Protein 4CIM (pdb70)

Structure (mmCIF, N/CA/C/O backbone):
data_4CIM
#
_entry.id   4CIM
#
_cell.length_a   41.922
_cell.length_b   60.726
_cell.length_c   67.098
_cell.angle_alpha   90.00
_cell.angle_beta   105.85
_cell.angle_gamma   90.00
#
_symmetry.space_group_name_H-M   'P 1 21 1'
#
loop_
_entity.id
_entity.type
_entity.pdbx_description
1 polymer 'BCL-2-LIKE PROTEIN 2'
2 polymer 'BCL-2-LIKE PROTEIN 2'
3 non-polymer 1,2-ETHANEDIOL
4 water water
#
loop_
_atom_site.group_PDB
_atom_site.id
_atom_site.type_symbol
_atom_site.label_atom_id
_atom_site.label_alt_id
_atom_site.label_comp_id
_atom_site.label_asym_id
_atom_site.label_entity_id
_atom_site.label_seq_id
_atom_site.pdbx_PDB_ins_code
_atom_site.Cartn_x
_atom_site.Cartn_y
_atom_site.Cartn_z
_atom_site.occupancy
_atom_site.B_iso_or_equiv
_atom_site.auth_seq_id
_atom_site.auth_comp_id
_atom_site.auth_asym_id
_atom_site.auth_atom_id
_atom_site.pdbx_PDB_model_num
ATOM 1 N N . ALA A 1 7 ? 3.862 14.771 -43.202 1.00 84.57 7 ALA A N 1
ATOM 2 C CA . ALA A 1 7 ? 2.596 15.474 -43.381 1.00 82.29 7 ALA A CA 1
ATOM 3 C C . ALA A 1 7 ? 1.414 14.509 -43.320 1.00 77.36 7 ALA A C 1
ATOM 4 O O . ALA A 1 7 ? 1.046 13.903 -44.327 1.00 80.13 7 ALA A O 1
ATOM 6 N N . PRO A 1 8 ? 0.824 14.355 -42.125 1.00 66.01 8 PRO A N 1
ATOM 7 C CA . PRO A 1 8 ? -0.321 13.461 -41.901 1.00 54.87 8 PRO A CA 1
ATOM 8 C C . PRO A 1 8 ? -1.663 14.056 -42.342 1.00 40.41 8 PRO A C 1
ATOM 9 O O . PRO A 1 8 ? -2.017 15.174 -41.958 1.00 41.37 8 PRO A O 1
ATOM 13 N N . ASP A 1 9 ? -2.397 13.296 -43.148 1.00 33.39 9 ASP A N 1
ATOM 14 C CA . ASP A 1 9 ? -3.747 13.651 -43.562 1.00 27.44 9 ASP A CA 1
ATOM 15 C C . ASP A 1 9 ? -4.710 13.165 -42.477 1.00 24.98 9 ASP A C 1
ATOM 16 O O . ASP A 1 9 ? -4.964 11.967 -42.368 1.00 24.35 9 ASP A O 1
ATOM 21 N N . THR A 1 10 ? -5.232 14.092 -41.678 1.00 23.06 10 THR A N 1
ATOM 22 C CA . THR A 1 10 ? -6.111 13.741 -40.563 1.00 21.64 10 THR A CA 1
ATOM 23 C C . THR A 1 10 ? -7.395 13.045 -41.016 1.00 19.75 10 THR A C 1
ATOM 24 O O . THR A 1 10 ? -7.833 12.070 -40.398 1.00 17.98 10 THR A O 1
ATOM 28 N N . ARG A 1 11 ? -8.003 13.538 -42.089 1.00 19.22 11 ARG A N 1
ATOM 29 C CA . ARG A 1 11 ? -9.212 12.898 -42.593 1.00 17.46 11 ARG A CA 1
ATOM 30 C C . ARG A 1 11 ? -8.925 11.469 -43.064 1.00 17.66 11 ARG A C 1
ATOM 31 O O . ARG A 1 11 ? -9.735 10.569 -42.833 1.00 17.04 11 ARG A O 1
ATOM 39 N N . ALA A 1 12 ? -7.773 11.260 -43.700 1.00 20.21 12 ALA A N 1
ATOM 40 C CA . ALA A 1 12 ? -7.389 9.926 -44.168 1.00 21.08 12 ALA A CA 1
ATOM 41 C C . ALA A 1 12 ? -7.098 8.991 -42.995 1.00 16.53 12 ALA A C 1
ATOM 42 O O . ALA A 1 12 ? -7.380 7.787 -43.061 1.00 18.20 12 ALA A O 1
ATOM 44 N N . LEU A 1 13 ? -6.518 9.535 -41.934 1.00 19.02 13 LEU A N 1
ATOM 45 C CA . LEU A 1 13 ? -6.217 8.731 -40.757 1.00 18.01 13 LEU A CA 1
ATOM 46 C C . LEU A 1 13 ? -7.520 8.265 -40.113 1.00 15.28 13 LEU A C 1
ATOM 47 O O . LEU A 1 13 ? -7.683 7.073 -39.825 1.00 13.53 13 LEU A O 1
ATOM 52 N N . VAL A 1 14 ? -8.451 9.196 -39.899 1.00 14.60 14 VAL A N 1
ATOM 53 C CA . VAL A 1 14 ? -9.753 8.843 -39.338 1.00 9.86 14 VAL A CA 1
ATOM 54 C C . VAL A 1 14 ? -10.469 7.835 -40.249 1.00 13.97 14 VAL A C 1
ATOM 55 O O . VAL A 1 14 ? -11.005 6.823 -39.782 1.00 12.90 14 VAL A O 1
ATOM 59 N N . ALA A 1 15 ? -10.467 8.087 -41.554 1.00 14.02 15 ALA A N 1
ATOM 60 C CA . ALA A 1 15 ? -11.179 7.198 -42.471 1.00 14.39 15 ALA A CA 1
ATOM 61 C C . ALA A 1 15 ? -10.568 5.806 -42.497 1.00 12.39 15 ALA A C 1
ATOM 62 O O . ALA A 1 15 ? -11.297 4.802 -42.586 1.00 13.20 15 ALA A O 1
ATOM 64 N N . ASP A 1 16 ? -9.240 5.737 -42.428 1.00 12.89 16 ASP A N 1
ATOM 65 C CA . ASP A 1 16 ? -8.577 4.441 -42.431 1.00 13.70 16 ASP A CA 1
ATOM 66 C C . ASP A 1 16 ? -8.932 3.658 -41.175 1.00 14.49 16 ASP A C 1
ATOM 67 O O . ASP A 1 16 ? -9.294 2.478 -41.252 1.00 12.87 16 ASP A O 1
ATOM 72 N N . PHE A 1 17 ? -8.826 4.295 -40.014 1.00 11.94 17 PHE A N 1
ATOM 73 C CA . PHE A 1 17 ? -9.043 3.558 -38.791 1.00 11.35 17 PHE A CA 1
ATOM 74 C C . PHE A 1 17 ? -10.494 3.113 -38.643 1.00 10.99 17 PHE A C 1
ATOM 75 O O . PHE A 1 17 ? -10.763 1.968 -38.277 1.00 12.06 17 PHE A O 1
ATOM 83 N N . VAL A 1 18 ? -11.434 4.022 -38.905 1.00 12.71 18 VAL A N 1
ATOM 84 C CA . VAL A 1 18 ? -12.845 3.683 -38.778 1.00 9.96 18 VAL A CA 1
ATOM 85 C C . VAL A 1 18 ? -13.199 2.613 -39.804 1.00 11.96 18 VAL A C 1
ATOM 86 O O . VAL A 1 18 ? -13.871 1.654 -39.489 1.00 11.72 18 VAL A O 1
ATOM 90 N N . GLY A 1 19 ? -12.709 2.764 -41.032 1.00 12.80 19 GLY A N 1
ATOM 91 C CA . GLY A 1 19 ? -12.957 1.768 -42.055 1.00 11.92 19 GLY A CA 1
ATOM 92 C C . GLY A 1 19 ? -12.420 0.396 -41.677 1.00 12.12 19 GLY A C 1
ATOM 93 O O . GLY A 1 19 ? -13.065 -0.620 -41.932 1.00 13.24 19 GLY A O 1
ATOM 94 N N . TYR A 1 20 ? -11.232 0.374 -41.092 1.00 11.77 20 TYR A N 1
ATOM 95 C CA . TYR A 1 20 ? -10.602 -0.865 -40.660 1.00 10.95 20 TYR A CA 1
ATOM 96 C C . TYR A 1 20 ? -11.483 -1.550 -39.630 1.00 9.80 20 TYR A C 1
ATOM 97 O O . TYR A 1 20 ? -11.741 -2.754 -39.705 1.00 13.51 20 TYR A O 1
ATOM 106 N N . LYS A 1 21 ? -11.935 -0.777 -38.646 1.00 10.38 21 LYS A N 1
ATOM 107 C CA . LYS A 1 21 ? -12.763 -1.324 -37.585 1.00 11.47 21 LYS A CA 1
ATOM 108 C C . LYS A 1 21 ? -14.110 -1.821 -38.089 1.00 12.17 21 LYS A C 1
ATOM 109 O O . LYS A 1 21 ? -14.582 -2.871 -37.651 1.00 13.06 21 LYS A O 1
ATOM 115 N N . LEU A 1 22 ? -14.731 -1.088 -39.014 1.00 11.83 22 LEU A N 1
ATOM 116 C CA . LEU A 1 22 ? -16.008 -1.519 -39.566 1.00 11.93 22 LEU A CA 1
ATOM 117 C C . LEU A 1 22 ? -15.863 -2.840 -40.333 1.00 12.02 22 LEU A C 1
ATOM 118 O O . LEU A 1 22 ? -16.757 -3.696 -40.307 1.00 13.96 22 LEU A O 1
ATOM 123 N N . ARG A 1 23 ? -14.727 -3.020 -40.999 1.00 11.56 23 ARG A N 1
ATOM 124 C CA . ARG A 1 23 ? -14.462 -4.260 -41.722 1.00 13.56 23 ARG A CA 1
ATOM 125 C C . ARG A 1 23 ? -14.162 -5.392 -40.753 1.00 15.50 23 ARG A C 1
ATOM 126 O O . ARG A 1 23 ? -14.605 -6.530 -40.942 1.00 16.55 23 ARG A O 1
ATOM 134 N N . GLN A 1 24 ? -13.407 -5.066 -39.711 1.00 14.28 24 GLN A N 1
ATOM 135 C CA A GLN A 1 24 ? -13.042 -6.034 -38.690 0.50 14.22 24 GLN A CA 1
ATOM 136 C CA B GLN A 1 24 ? -13.041 -6.044 -38.689 0.50 14.31 24 GLN A CA 1
ATOM 137 C C . GLN A 1 24 ? -14.281 -6.651 -38.052 1.00 15.62 24 GLN A C 1
ATOM 138 O O . GLN A 1 24 ? -14.323 -7.850 -37.772 1.00 18.15 24 GLN A O 1
ATOM 149 N N . LYS A 1 25 ? -15.292 -5.819 -37.839 1.00 17.50 25 LYS A N 1
ATOM 150 C CA . LYS A 1 25 ? -16.516 -6.247 -37.182 1.00 15.68 25 LYS A CA 1
ATOM 151 C C . LYS A 1 25 ? -17.579 -6.747 -38.158 1.00 15.27 25 LYS A C 1
ATOM 152 O O . LYS A 1 25 ? -18.677 -7.124 -37.743 1.00 17.79 25 LYS A O 1
ATOM 158 N N . GLY A 1 26 ? -17.259 -6.756 -39.453 1.00 15.18 26 GLY A N 1
ATOM 159 C CA . GLY A 1 26 ? -18.122 -7.396 -40.437 1.00 19.47 26 GLY A CA 1
ATOM 160 C C . GLY A 1 26 ? -19.230 -6.532 -41.006 1.00 16.47 26 GLY A C 1
ATOM 161 O O . GLY A 1 26 ? -20.143 -7.029 -41.675 1.00 21.45 26 GLY A O 1
ATOM 162 N N . TYR A 1 27 ? -19.166 -5.228 -40.761 1.00 14.54 27 TYR A N 1
ATOM 163 C CA . TYR A 1 27 ? -20.202 -4.323 -41.260 1.00 17.82 27 TYR A CA 1
ATOM 164 C C . TYR A 1 27 ? -20.003 -3.916 -42.715 1.00 24.89 27 TYR A C 1
ATOM 165 O O . TYR A 1 27 ? -20.978 -3.660 -43.430 1.00 25.34 27 TYR A O 1
ATOM 174 N N . VAL A 1 28 ? -18.740 -3.869 -43.133 1.00 17.58 28 VAL A N 1
ATOM 175 C CA . VAL A 1 28 ? -18.320 -3.359 -44.431 1.00 22.82 28 VAL A CA 1
ATOM 176 C C . VAL A 1 28 ? -17.309 -4.322 -45.026 1.00 22.42 28 VAL A C 1
ATOM 177 O O . VAL A 1 28 ? -16.482 -4.897 -44.307 1.00 20.25 28 VAL A O 1
ATOM 181 N N . SER A 1 29 ? -17.382 -4.530 -46.340 1.00 20.95 29 SER A N 1
ATOM 182 C CA A SER A 1 29 ? -16.392 -5.332 -47.033 0.50 20.08 29 SER A CA 1
ATOM 183 C CA B SER A 1 29 ? -16.381 -5.324 -47.034 0.50 20.18 29 SER A CA 1
ATOM 184 C C . SER A 1 29 ? -16.061 -4.672 -48.372 1.00 19.52 29 SER A C 1
ATOM 185 O O . SER A 1 29 ? -16.884 -3.938 -48.927 1.00 22.56 29 SER A O 1
ATOM 190 N N . GLY A 1 30 ? -14.865 -4.922 -48.888 1.00 20.97 30 GLY A N 1
ATOM 191 C CA . GLY A 1 30 ? -14.520 -4.447 -50.214 1.00 26.36 30 GLY A CA 1
ATOM 192 C C . GLY A 1 30 ? -13.863 -3.084 -50.234 1.00 24.14 30 GLY A C 1
ATOM 193 O O . GLY A 1 30 ? -13.314 -2.623 -49.236 1.00 26.25 30 GLY A O 1
ATOM 194 N N . ALA A 1 31 ? -13.954 -2.428 -51.383 1.00 21.12 31 ALA A N 1
ATOM 195 C CA . ALA A 1 31 ? -13.204 -1.206 -51.658 1.00 23.45 31 ALA A CA 1
ATOM 196 C C . ALA A 1 31 ? -13.502 -0.043 -50.719 1.00 21.15 31 ALA A C 1
ATOM 197 O O . ALA A 1 31 ? -14.645 0.162 -50.298 1.00 26.76 31 ALA A O 1
ATOM 199 N N . GLY A 1 32 ? -12.467 0.737 -50.414 1.00 21.33 32 GLY A N 1
ATOM 200 C CA . GLY A 1 32 ? -12.642 1.946 -49.630 1.00 23.63 32 GLY A CA 1
ATOM 201 C C . GLY A 1 32 ? -11.602 2.046 -48.538 1.00 17.82 32 GLY A C 1
ATOM 202 O O . GLY A 1 32 ? -10.839 1.108 -48.325 1.00 21.69 32 GLY A O 1
ATOM 203 N N . PRO A 1 33 ? -11.573 3.187 -47.834 1.00 20.47 33 PRO A N 1
ATOM 204 C CA . PRO A 1 33 ? -10.602 3.399 -46.759 1.00 20.59 33 PRO A CA 1
ATOM 205 C C . PRO A 1 33 ? -10.719 2.290 -45.719 1.00 20.98 33 PRO A C 1
ATOM 206 O O . PRO A 1 33 ? -11.833 1.943 -45.312 1.00 21.74 33 PRO A O 1
ATOM 210 N N . GLY A 1 34 ? -9.586 1.726 -45.315 1.00 19.29 34 GLY A N 1
ATOM 211 C CA . GLY A 1 34 ? -9.591 0.653 -44.342 1.00 17.72 34 GLY A CA 1
ATOM 212 C C . GLY A 1 34 ? -9.445 -0.733 -44.932 1.00 19.96 34 GLY A C 1
ATOM 213 O O . GLY A 1 34 ? -9.159 -1.687 -44.197 1.00 20.15 34 GLY A O 1
ATOM 214 N N . GLU A 1 35 ? -9.612 -0.849 -46.258 1.00 22.24 35 GLU A N 1
ATOM 215 C CA A GLU A 1 35 ? -9.474 -2.133 -46.943 0.50 23.43 35 GLU A CA 1
ATOM 216 C CA B GLU A 1 35 ? -9.473 -2.134 -46.950 0.50 23.47 35 GLU A CA 1
ATOM 217 C C . GLU A 1 35 ? -8.010 -2.515 -47.140 1.00 20.13 35 GLU A C 1
ATOM 218 O O . GLU A 1 35 ? -7.187 -1.690 -47.554 1.00 23.47 35 GLU A O 1
ATOM 229 N N . GLY A 1 36 ? -7.679 -3.764 -46.841 1.00 17.81 36 GLY A N 1
ATOM 230 C CA . GLY A 1 36 ? -6.312 -4.222 -46.979 1.00 20.51 36 GLY A CA 1
ATOM 231 C C . GLY A 1 36 ? -5.385 -3.547 -45.987 1.00 21.92 36 GLY A C 1
ATOM 232 O O . GLY A 1 36 ? -5.845 -2.901 -45.043 1.00 21.48 36 GLY A O 1
ATOM 233 N N . PRO A 1 37 ? -4.069 -3.681 -46.200 1.00 25.35 37 PRO A N 1
ATOM 234 C CA . PRO A 1 37 ? -3.080 -3.113 -45.277 1.00 24.38 37 PRO A CA 1
ATOM 235 C C . PRO A 1 37 ? -3.142 -1.592 -45.257 1.00 23.50 37 PRO A C 1
ATOM 236 O O . PRO A 1 37 ? -3.549 -0.990 -46.254 1.00 26.86 37 PRO A O 1
ATOM 240 N N . ALA A 1 38 ? -2.741 -0.967 -44.151 1.00 22.70 38 ALA A N 1
ATOM 241 C CA . ALA A 1 38 ? -2.679 0.488 -44.107 1.00 20.82 38 ALA A CA 1
ATOM 242 C C . ALA A 1 38 ? -1.673 0.997 -45.133 1.00 20.70 38 ALA A C 1
ATOM 243 O O . ALA A 1 38 ? -0.748 0.280 -45.507 1.00 30.23 38 ALA A O 1
ATOM 245 N N . ALA A 1 39 ? -1.853 2.232 -45.586 1.00 25.68 39 ALA A N 1
ATOM 246 C CA . ALA A 1 39 ? -0.994 2.790 -46.627 1.00 32.10 39 ALA A CA 1
ATOM 247 C C . ALA A 1 39 ? 0.399 3.127 -46.098 1.00 30.79 39 ALA A C 1
ATOM 248 O O . ALA A 1 39 ? 1.362 3.202 -46.866 1.00 28.71 39 ALA A O 1
ATOM 250 N N . ASP A 1 40 ? 0.503 3.325 -44.788 1.00 23.05 40 ASP A N 1
ATOM 251 C CA . ASP A 1 40 ? 1.753 3.795 -44.193 1.00 21.71 40 ASP A CA 1
ATOM 252 C C . ASP A 1 40 ? 1.944 3.256 -42.769 1.00 23.95 40 ASP A C 1
ATOM 253 O O . ASP A 1 40 ? 1.015 2.672 -42.198 1.00 21.53 40 ASP A O 1
ATOM 258 N N . PRO A 1 41 ? 3.157 3.407 -42.206 1.00 22.36 41 PRO A N 1
ATOM 259 C CA . PRO A 1 41 ? 3.413 2.932 -40.843 1.00 21.97 41 PRO A CA 1
ATOM 260 C C . PRO A 1 41 ? 2.503 3.579 -39.799 1.00 17.70 41 PRO A C 1
ATOM 261 O O . PRO A 1 41 ? 2.187 2.924 -38.803 1.00 22.21 41 PRO A O 1
ATOM 265 N N . LEU A 1 42 ? 2.125 4.840 -39.999 1.00 18.45 42 LEU A N 1
ATOM 266 C CA . LEU A 1 42 ? 1.212 5.505 -39.064 1.00 17.55 42 LEU A CA 1
ATOM 267 C C . LEU A 1 42 ? -0.111 4.755 -38.970 1.00 18.79 42 LEU A C 1
ATOM 268 O O . LEU A 1 42 ? -0.593 4.450 -37.872 1.00 17.37 42 LEU A O 1
ATOM 273 N N . GLY A 1 43 ? -0.692 4.452 -40.126 1.00 18.08 43 GLY A N 1
ATOM 274 C CA . GLY A 1 43 ? -1.969 3.761 -40.163 1.00 18.52 43 GLY A CA 1
ATOM 275 C C . GLY A 1 43 ? -1.867 2.396 -39.523 1.00 17.74 43 GLY A C 1
ATOM 276 O O . GLY A 1 43 ? -2.741 2.000 -38.755 1.00 18.68 43 GLY A O 1
ATOM 277 N N . GLN A 1 44 ? -0.783 1.681 -39.818 1.00 17.91 44 GLN A N 1
ATOM 278 C CA . GLN A 1 44 ? -0.591 0.342 -39.280 1.00 19.02 44 GLN A CA 1
ATOM 279 C C . GLN A 1 44 ? -0.454 0.385 -37.760 1.00 19.76 44 GLN A C 1
ATOM 280 O O . GLN A 1 44 ? -1.044 -0.437 -37.053 1.00 19.06 44 GLN A O 1
ATOM 286 N N . ALA A 1 45 ? 0.292 1.370 -37.270 1.00 19.60 45 ALA A N 1
ATOM 287 C CA . ALA A 1 45 ? 0.515 1.526 -35.838 1.00 18.86 45 ALA A CA 1
ATOM 288 C C . ALA A 1 45 ? -0.804 1.795 -35.124 1.00 17.61 45 ALA A C 1
ATOM 289 O O . ALA A 1 45 ? -1.106 1.169 -34.104 1.00 15.80 45 ALA A O 1
ATOM 291 N N . LEU A 1 46 ? -1.596 2.712 -35.672 1.00 16.36 46 LEU A N 1
ATOM 292 C CA . LEU A 1 46 ? -2.880 3.048 -35.065 1.00 13.89 46 LEU A CA 1
ATOM 293 C C . LEU A 1 46 ? -3.850 1.867 -35.059 1.00 16.84 46 LEU A C 1
ATOM 294 O O . LEU A 1 46 ? -4.534 1.623 -34.063 1.00 16.01 46 LEU A O 1
ATOM 299 N N . ARG A 1 47 ? -3.883 1.101 -36.144 1.00 14.15 47 ARG A N 1
ATOM 300 C CA . ARG A 1 47 ? -4.720 -0.098 -36.175 1.00 15.73 47 ARG A CA 1
ATOM 301 C C . ARG A 1 47 ? -4.327 -1.080 -35.087 1.00 16.21 47 ARG A C 1
ATOM 302 O O . ARG A 1 47 ? -5.195 -1.588 -34.366 1.00 17.10 47 ARG A O 1
ATOM 310 N N . ALA A 1 48 ? -3.022 -1.319 -34.958 1.00 17.26 48 ALA A N 1
ATOM 311 C CA . ALA A 1 48 ? -2.527 -2.343 -34.054 1.00 18.38 48 ALA A CA 1
ATOM 312 C C . ALA A 1 48 ? -2.760 -1.960 -32.596 1.00 16.21 48 ALA A C 1
ATOM 313 O O . ALA A 1 48 ? -3.250 -2.779 -31.816 1.00 16.85 48 ALA A O 1
ATOM 315 N N . ILE A 1 49 ? -2.430 -0.731 -32.210 1.00 16.49 49 ILE A N 1
ATOM 316 C CA A ILE A 1 49 ? -2.617 -0.316 -30.829 0.62 18.82 49 ILE A CA 1
ATOM 317 C CA B ILE A 1 49 ? -2.637 -0.397 -30.803 0.38 17.97 49 ILE A CA 1
ATOM 318 C C . ILE A 1 49 ? -4.105 -0.126 -30.509 1.00 16.30 49 ILE A C 1
ATOM 319 O O . ILE A 1 49 ? -4.547 -0.352 -29.395 1.00 14.04 49 ILE A O 1
ATOM 328 N N . GLY A 1 50 ? -4.879 0.299 -31.509 1.00 15.50 50 GLY A N 1
ATOM 329 C CA . GLY A 1 50 ? -6.315 0.415 -31.343 1.00 13.83 50 GLY A CA 1
ATOM 330 C C . GLY A 1 50 ? -6.932 -0.948 -31.055 1.00 12.37 50 GLY A C 1
ATOM 331 O O . GLY A 1 50 ? -7.840 -1.057 -30.212 1.00 14.15 50 GLY A O 1
ATOM 332 N N . ASP A 1 51 ? -6.469 -1.984 -31.755 1.00 15.64 51 ASP A N 1
ATOM 333 C CA . ASP A 1 51 ? -6.948 -3.333 -31.470 1.00 15.65 51 ASP A CA 1
ATOM 334 C C . ASP A 1 51 ? -6.569 -3.744 -30.043 1.00 17.75 51 ASP A C 1
ATOM 335 O O . ASP A 1 51 ? -7.380 -4.316 -29.319 1.00 17.63 51 ASP A O 1
ATOM 340 N N . GLU A 1 52 ? -5.339 -3.443 -29.644 1.00 15.53 52 GLU A N 1
ATOM 341 C CA . GLU A 1 52 ? -4.888 -3.777 -28.290 1.00 17.87 52 GLU A CA 1
ATOM 342 C C . GLU A 1 52 ? -5.717 -3.028 -27.260 1.00 18.59 52 GLU A C 1
ATOM 343 O O . GLU A 1 52 ? -6.089 -3.565 -26.216 1.00 16.12 52 GLU A O 1
ATOM 349 N N . PHE A 1 53 ? -5.994 -1.766 -27.550 1.00 15.26 53 PHE A N 1
ATOM 350 C CA . PHE A 1 53 ? -6.803 -0.949 -26.667 1.00 15.92 53 PHE A CA 1
ATOM 351 C C . PHE A 1 53 ? -8.207 -1.518 -26.459 1.00 15.45 53 PHE A C 1
ATOM 352 O O . PHE A 1 53 ? -8.696 -1.599 -25.324 1.00 15.53 53 PHE A O 1
ATOM 360 N N . GLU A 1 54 ? -8.875 -1.888 -27.548 1.00 14.85 54 GLU A N 1
ATOM 361 C CA . GLU A 1 54 ? -10.243 -2.356 -27.433 1.00 17.45 54 GLU A CA 1
ATOM 362 C C . GLU A 1 54 ? -10.340 -3.636 -26.600 1.00 16.49 54 GLU A C 1
ATOM 363 O O . GLU A 1 54 ? -11.257 -3.780 -25.795 1.00 19.11 54 GLU A O 1
ATOM 369 N N A THR A 1 55 ? -9.394 -4.561 -26.772 0.53 17.15 55 THR A N 1
ATOM 370 N N B THR A 1 55 ? -9.376 -4.531 -26.786 0.47 16.67 55 THR A N 1
ATOM 371 C CA A THR A 1 55 ? -9.404 -5.781 -25.956 0.53 17.66 55 THR A CA 1
ATOM 372 C CA B THR A 1 55 ? -9.322 -5.768 -26.015 0.47 19.28 55 THR A CA 1
ATOM 373 C C A THR A 1 55 ? -9.129 -5.497 -24.487 0.53 18.50 55 THR A C 1
ATOM 374 C C B THR A 1 55 ? -9.117 -5.495 -24.524 0.47 18.62 55 THR A C 1
ATOM 375 O O A THR A 1 55 ? -9.734 -6.111 -23.606 0.53 18.13 55 THR A O 1
ATOM 376 O O B THR A 1 55 ? -9.774 -6.095 -23.672 0.47 18.90 55 THR A O 1
ATOM 383 N N . ARG A 1 56 ? -8.216 -4.570 -24.215 1.00 18.95 56 ARG A N 1
ATOM 384 C CA . ARG A 1 56 ? -7.928 -4.210 -22.835 1.00 17.79 56 ARG A CA 1
ATOM 385 C C . ARG A 1 56 ? -9.139 -3.530 -22.194 1.00 19.23 56 ARG A C 1
ATOM 386 O O . ARG A 1 56 ? -9.492 -3.804 -21.047 1.00 19.17 56 ARG A O 1
ATOM 394 N N . PHE A 1 57 ? -9.798 -2.659 -22.947 1.00 17.34 57 PHE A N 1
ATOM 395 C CA . PHE A 1 57 ? -10.984 -2.007 -22.437 1.00 18.37 57 PHE A CA 1
ATOM 396 C C . PHE A 1 57 ? -12.043 -3.040 -22.100 1.00 16.34 57 PHE A C 1
ATOM 397 O O . PHE A 1 57 ? -12.667 -2.964 -21.040 1.00 19.86 57 PHE A O 1
ATOM 405 N N . ARG A 1 58 ? -12.245 -3.998 -23.002 1.00 17.06 58 ARG A N 1
ATOM 406 C CA A ARG A 1 58 ? -13.262 -5.026 -22.796 0.50 21.37 58 ARG A CA 1
ATOM 407 C CA B ARG A 1 58 ? -13.260 -5.027 -22.810 0.50 21.54 58 ARG A CA 1
ATOM 408 C C . ARG A 1 58 ? -12.951 -5.906 -21.590 1.00 22.84 58 ARG A C 1
ATOM 409 O O . ARG A 1 58 ? -13.854 -6.240 -20.816 1.00 27.77 58 ARG A O 1
ATOM 424 N N . ARG A 1 59 ? -11.676 -6.264 -21.418 1.00 19.97 59 ARG A N 1
ATOM 425 C CA A ARG A 1 59 ? -11.265 -7.080 -20.284 0.50 23.52 59 ARG A CA 1
ATOM 426 C CA B ARG A 1 59 ? -11.236 -7.069 -20.268 0.50 24.14 59 ARG A CA 1
ATOM 427 C C . ARG A 1 59 ? -11.511 -6.351 -18.963 1.00 29.38 59 ARG A C 1
ATOM 428 O O . ARG A 1 59 ? -12.050 -6.923 -18.016 1.00 29.01 59 ARG A O 1
ATOM 443 N N . THR A 1 60 ? -11.126 -5.083 -18.920 1.00 24.46 60 THR A N 1
ATOM 444 C CA . THR A 1 60 ? -11.213 -4.283 -17.714 1.00 21.96 60 THR A CA 1
ATOM 445 C C . THR A 1 60 ? -12.645 -3.907 -17.354 1.00 24.89 60 THR A C 1
ATOM 446 O O . THR A 1 60 ? -13.044 -3.988 -16.189 1.00 29.29 60 THR A O 1
ATOM 450 N N . PHE A 1 61 ? -13.403 -3.480 -18.354 1.00 24.19 61 PHE A N 1
ATOM 451 C CA . PHE A 1 61 ? -14.752 -2.991 -18.134 1.00 27.86 61 PHE A CA 1
ATOM 452 C C . PHE A 1 61 ? -15.747 -3.970 -18.747 1.00 36.50 61 PHE A C 1
ATOM 453 O O . PHE A 1 61 ? -16.026 -5.019 -18.164 1.00 42.46 61 PHE A O 1
ATOM 461 N N . SER A 1 62 ? -16.277 -3.631 -19.912 1.00 35.63 62 SER A N 1
ATOM 462 C CA . SER A 1 62 ? -17.103 -4.551 -20.683 1.00 34.84 62 SER A CA 1
ATOM 463 C C . SER A 1 62 ? -17.115 -4.016 -22.098 1.00 32.48 62 SER A C 1
ATOM 464 O O . SER A 1 62 ? -16.396 -3.065 -22.399 1.00 29.58 62 SER A O 1
ATOM 467 N N . ASP A 1 63 ? -17.920 -4.606 -22.974 1.00 25.79 63 ASP A N 1
ATOM 468 C CA . ASP A 1 63 ? -17.893 -4.169 -24.362 1.00 24.21 63 ASP A CA 1
ATOM 469 C C . ASP A 1 63 ? -18.235 -2.690 -24.511 1.00 25.20 63 ASP A C 1
ATOM 470 O O . ASP A 1 63 ? -19.246 -2.218 -23.994 1.00 27.09 63 ASP A O 1
ATOM 475 N N . LEU A 1 64 ? -17.361 -1.971 -25.210 1.00 25.98 64 LEU A N 1
ATOM 476 C CA . LEU A 1 64 ? -17.498 -0.534 -25.424 1.00 21.16 64 LEU A CA 1
ATOM 477 C C . LEU A 1 64 ? -18.732 -0.173 -26.248 1.00 32.87 64 LEU A C 1
ATOM 478 O O . LEU A 1 64 ? -19.576 0.609 -25.804 1.00 27.98 64 LEU A O 1
ATOM 483 N N . ALA A 1 65 ? -18.819 -0.735 -27.454 1.00 41.04 65 ALA A N 1
ATOM 484 C CA . ALA A 1 65 ? -19.908 -0.433 -28.382 1.00 41.36 65 ALA A CA 1
ATOM 485 C C . ALA A 1 65 ? -21.278 -0.666 -27.750 1.00 42.86 65 ALA A C 1
ATOM 486 O O . ALA A 1 65 ? -22.259 -0.014 -28.110 1.00 41.30 65 ALA A O 1
ATOM 488 N N . ALA A 1 66 ? -21.332 -1.587 -26.795 1.00 50.80 66 ALA A N 1
ATOM 489 C CA . ALA A 1 66 ? -22.567 -1.873 -26.079 1.00 52.06 66 ALA A CA 1
ATOM 490 C C . ALA A 1 66 ? -22.665 -1.116 -24.752 1.00 54.67 66 ALA A C 1
ATOM 491 O O . ALA A 1 66 ? -23.104 -1.672 -23.743 1.00 61.02 66 ALA A O 1
ATOM 493 N N . GLN A 1 67 ? -22.225 0.141 -24.761 1.00 50.22 67 GLN A N 1
ATOM 494 C CA . GLN A 1 67 ? -22.552 1.103 -23.711 1.00 46.49 67 GLN A CA 1
ATOM 495 C C . GLN A 1 67 ? -22.875 2.407 -24.408 1.00 42.77 67 GLN A C 1
ATOM 496 O O . GLN A 1 67 ? -23.112 3.433 -23.770 1.00 49.79 67 GLN A O 1
ATOM 502 N N . LEU A 1 68 ? -22.839 2.364 -25.732 1.00 36.36 68 LEU A N 1
ATOM 503 C CA . LEU A 1 68 ? -23.175 3.520 -26.535 1.00 31.41 68 LEU A CA 1
ATOM 504 C C . LEU A 1 68 ? -24.658 3.451 -26.829 1.00 35.45 68 LEU A C 1
ATOM 505 O O . LEU A 1 68 ? -25.176 2.413 -27.245 1.00 39.50 68 LEU A O 1
ATOM 510 N N . HIS A 1 69 ? -25.346 4.551 -26.571 1.00 29.47 69 HIS A N 1
ATOM 511 C CA . HIS A 1 69 ? -26.764 4.621 -26.858 1.00 35.48 69 HIS A CA 1
ATOM 512 C C . HIS A 1 69 ? -26.918 5.781 -27.823 1.00 33.83 69 HIS A C 1
ATOM 513 O O . HIS A 1 69 ? -26.822 6.949 -27.443 1.00 35.15 69 HIS A O 1
ATOM 520 N N . VAL A 1 70 ? -27.100 5.432 -29.091 1.00 26.58 70 VAL A N 1
ATOM 521 C CA . VAL A 1 70 ? -26.953 6.373 -30.187 1.00 30.18 70 VAL A CA 1
ATOM 522 C C . VAL A 1 70 ? -28.298 6.816 -30.753 1.00 24.65 70 VAL A C 1
ATOM 523 O O . VAL A 1 70 ? -29.143 5.983 -31.077 1.00 26.14 70 VAL A O 1
ATOM 527 N N . THR A 1 71 ? -28.508 8.128 -30.842 1.00 23.20 71 THR A N 1
ATOM 528 C CA . THR A 1 71 ? -29.599 8.676 -31.647 1.00 20.36 71 THR A CA 1
ATOM 529 C C . THR A 1 71 ? -29.025 9.827 -32.471 1.00 19.61 71 THR A C 1
ATOM 530 O O . THR A 1 71 ? -28.014 10.428 -32.089 1.00 19.17 71 THR A O 1
ATOM 534 N N . PRO A 1 72 ? -29.645 10.135 -33.616 1.00 20.82 72 PRO A N 1
ATOM 535 C CA . PRO A 1 72 ? -29.073 11.183 -34.466 1.00 22.72 72 PRO A CA 1
ATOM 536 C C . PRO A 1 72 ? -29.076 12.540 -33.776 1.00 24.30 72 PRO A C 1
ATOM 537 O O . PRO A 1 72 ? -28.174 13.342 -34.027 1.00 28.74 72 PRO A O 1
ATOM 541 N N . GLY A 1 73 ? -30.057 12.788 -32.910 1.00 19.85 73 GLY A N 1
ATOM 542 C CA . GLY A 1 73 ? -30.189 14.083 -32.272 1.00 19.57 73 GLY A CA 1
ATOM 543 C C . GLY A 1 73 ? -29.248 14.280 -31.098 1.00 23.09 73 GLY A C 1
ATOM 544 O O . GLY A 1 73 ? -28.974 15.418 -30.699 1.00 24.09 73 GLY A O 1
ATOM 545 N N . SER A 1 74 ? -28.754 13.179 -30.537 1.00 19.81 74 SER A N 1
ATOM 546 C CA . SER A 1 74 ? -27.894 13.276 -29.359 1.00 17.65 74 SER A CA 1
ATOM 547 C C . SER A 1 74 ? -26.457 12.869 -29.619 1.00 23.81 74 SER A C 1
ATOM 548 O O . SER A 1 74 ? -25.607 13.062 -28.749 1.00 23.03 74 SER A O 1
ATOM 551 N N . ALA A 1 75 ? -26.176 12.322 -30.799 1.00 18.49 75 ALA A N 1
ATOM 552 C CA . ALA A 1 75 ? -24.841 11.760 -31.067 1.00 19.88 75 ALA A CA 1
ATOM 553 C C . ALA A 1 75 ? -23.703 12.776 -30.943 1.00 19.14 75 ALA A C 1
ATOM 554 O O . ALA A 1 75 ? -22.671 12.489 -30.322 1.00 17.13 75 ALA A O 1
ATOM 556 N N . GLN A 1 76 ? -23.869 13.966 -31.511 1.00 17.69 76 GLN A N 1
ATOM 557 C CA . GLN A 1 76 ? -22.766 14.927 -31.476 1.00 18.43 76 GLN A CA 1
ATOM 558 C C . GLN A 1 76 ? -22.486 15.395 -30.047 1.00 19.75 76 GLN A C 1
ATOM 559 O O . GLN A 1 76 ? -21.316 15.517 -29.643 1.00 17.40 76 GLN A O 1
ATOM 565 N N . GLN A 1 77 ? -23.542 15.635 -29.274 1.00 18.81 77 GLN A N 1
ATOM 566 C CA . GLN A 1 77 ? -23.366 16.084 -27.890 1.00 19.61 77 GLN A CA 1
ATOM 567 C C . GLN A 1 77 ? -22.697 15.011 -27.045 1.00 21.49 77 GLN A C 1
ATOM 568 O O . GLN A 1 77 ? -21.811 15.309 -26.237 1.00 18.87 77 GLN A O 1
ATOM 574 N N . ARG A 1 78 ? -23.116 13.764 -27.233 1.00 17.43 78 ARG A N 1
ATOM 575 C CA . ARG A 1 78 ? -22.552 12.653 -26.480 1.00 20.17 78 ARG A CA 1
ATOM 576 C C . ARG A 1 78 ? -21.099 12.419 -26.877 1.00 15.77 78 ARG A C 1
ATOM 577 O O . ARG A 1 78 ? -20.238 12.196 -26.010 1.00 16.28 78 ARG A O 1
ATOM 585 N N . PHE A 1 79 ? -20.818 12.500 -28.176 1.00 16.14 79 PHE A N 1
ATOM 586 C CA . PHE A 1 79 ? -19.464 12.369 -28.669 1.00 14.31 79 PHE A CA 1
ATOM 587 C C . PHE A 1 79 ? -18.567 13.409 -27.990 1.00 14.42 79 PHE A C 1
ATOM 588 O O . PHE A 1 79 ? -17.458 13.093 -27.522 1.00 14.55 79 PHE A O 1
ATOM 596 N N . THR A 1 80 ? -19.049 14.645 -27.919 1.00 13.20 80 THR A N 1
ATOM 597 C CA . THR A 1 80 ? -18.257 15.737 -27.368 1.00 17.54 80 THR A CA 1
ATOM 598 C C . THR A 1 80 ? -18.097 15.585 -25.859 1.00 16.68 80 THR A C 1
ATOM 599 O O . THR A 1 80 ? -17.008 15.807 -25.318 1.00 17.42 80 THR A O 1
ATOM 603 N N . GLN A 1 81 ? -19.162 15.164 -25.181 1.00 17.19 81 GLN A N 1
ATOM 604 C CA . GLN A 1 81 ? -19.099 15.004 -23.732 1.00 18.73 81 GLN A CA 1
ATOM 605 C C . GLN A 1 81 ? -18.099 13.914 -23.329 1.00 15.49 81 GLN A C 1
ATOM 606 O O . GLN A 1 81 ? -17.272 14.102 -22.417 1.00 16.62 81 GLN A O 1
ATOM 612 N N . VAL A 1 82 ? -18.166 12.768 -24.000 1.00 15.56 82 VAL A N 1
ATOM 613 C CA . VAL A 1 82 ? -17.228 11.682 -23.724 1.00 12.76 82 VAL A CA 1
ATOM 614 C C . VAL A 1 82 ? -15.789 12.118 -23.996 1.00 14.41 82 VAL A C 1
ATOM 615 O O . VAL A 1 82 ? -14.893 11.902 -23.170 1.00 15.03 82 VAL A O 1
ATOM 619 N N . SER A 1 83 ? -15.572 12.745 -25.147 1.00 12.59 83 SER A N 1
ATOM 620 C CA . SER A 1 83 ? -14.240 13.166 -25.550 1.00 14.23 83 SER A CA 1
ATOM 621 C C . SER A 1 83 ? -13.695 14.219 -24.584 1.00 10.96 83 SER A C 1
ATOM 622 O O . SER A 1 83 ? -12.513 14.173 -24.222 1.00 11.82 83 SER A O 1
ATOM 625 N N . ASP A 1 84 ? -14.545 15.156 -24.156 1.00 14.37 84 ASP A N 1
ATOM 626 C CA . ASP A 1 84 ? -14.079 16.201 -23.238 1.00 13.25 84 ASP A CA 1
ATOM 627 C C . ASP A 1 84 ? -13.632 15.592 -21.909 1.00 15.04 84 ASP A C 1
ATOM 628 O O . ASP A 1 84 ? -12.622 16.007 -21.334 1.00 15.27 84 ASP A O 1
ATOM 633 N N . GLU A 1 85 ? -14.381 14.600 -21.429 1.00 13.90 85 GLU A N 1
ATOM 634 C CA . GLU A 1 85 ? -13.987 13.907 -20.198 1.00 16.02 85 GLU A CA 1
ATOM 635 C C . GLU A 1 85 ? -12.682 13.126 -20.384 1.00 14.41 85 GLU A C 1
ATOM 636 O O . GLU A 1 85 ? -11.785 13.173 -19.526 1.00 14.07 85 GLU A O 1
ATOM 642 N N . LEU A 1 86 ? -12.568 12.426 -21.515 1.00 12.38 86 LEU A N 1
ATOM 643 C CA . LEU A 1 86 ? -11.382 11.649 -21.843 1.00 12.49 86 LEU A CA 1
ATOM 644 C C . LEU A 1 86 ? -10.125 12.514 -21.781 1.00 13.45 86 LEU A C 1
ATOM 645 O O . LEU A 1 86 ? -9.078 12.083 -21.279 1.00 13.85 86 LEU A O 1
ATOM 650 N N . PHE A 1 87 ? -10.243 13.760 -22.237 1.00 13.78 87 PHE A N 1
ATOM 651 C CA . PHE A 1 87 ? -9.073 14.631 -22.312 1.00 16.04 87 PHE A CA 1
ATOM 652 C C . PHE A 1 87 ? -8.921 15.612 -21.156 1.00 14.40 87 PHE A C 1
ATOM 653 O O . PHE A 1 87 ? -8.048 16.489 -21.190 1.00 16.68 87 PHE A O 1
ATOM 661 N N . GLN A 1 88 ? -9.734 15.456 -20.116 1.00 12.36 88 GLN A N 1
ATOM 662 C CA . GLN A 1 88 ? -9.574 16.309 -18.943 1.00 14.75 88 GLN A CA 1
ATOM 663 C C . GLN A 1 88 ? -8.189 16.086 -18.352 1.00 12.06 88 GLN A C 1
ATOM 664 O O . GLN A 1 88 ? -7.799 14.940 -18.094 1.00 15.06 88 GLN A O 1
ATOM 670 N N . GLY A 1 89 ? -7.449 17.169 -18.148 1.00 13.37 89 GLY A N 1
ATOM 671 C CA . GLY A 1 89 ? -6.072 17.077 -17.672 1.00 12.33 89 GLY A CA 1
ATOM 672 C C . GLY A 1 89 ? -5.046 17.168 -18.790 1.00 14.52 89 GLY A C 1
ATOM 673 O O . GLY A 1 89 ? -3.849 17.340 -18.540 1.00 18.11 89 GLY A O 1
ATOM 674 N N . GLY A 1 90 ? -5.509 17.063 -20.031 1.00 14.86 90 GLY A N 1
ATOM 675 C CA . GLY A 1 90 ? -4.615 17.193 -21.168 1.00 17.47 90 GLY A CA 1
ATOM 676 C C . GLY A 1 90 ? -4.495 15.936 -22.001 1.00 15.37 90 GLY A C 1
ATOM 677 O O . GLY A 1 90 ? -4.675 14.824 -21.499 1.00 16.26 90 GLY A O 1
ATOM 678 N N . PRO A 1 91 ? -4.161 16.091 -23.289 1.00 13.28 91 PRO A N 1
ATOM 679 C CA . PRO A 1 91 ? -3.997 14.886 -24.105 1.00 13.76 91 PRO A CA 1
ATOM 680 C C . PRO A 1 91 ? -2.702 14.126 -23.795 1.00 15.47 91 PRO A C 1
ATOM 681 O O . PRO A 1 91 ? -1.763 14.662 -23.194 1.00 15.87 91 PRO A O 1
ATOM 685 N N . ASN A 1 92 ? -2.675 12.861 -24.198 1.00 11.94 92 ASN A N 1
ATOM 686 C CA . ASN A 1 92 ? -1.437 12.118 -24.346 1.00 10.08 92 ASN A CA 1
ATOM 687 C C . ASN A 1 92 ? -1.699 11.076 -25.436 1.00 11.80 92 ASN A C 1
ATOM 688 O O . ASN A 1 92 ? -2.850 10.943 -25.893 1.00 11.98 92 ASN A O 1
ATOM 693 N N . TRP A 1 93 ? -0.673 10.353 -25.878 1.00 14.07 93 TRP A N 1
ATOM 694 C CA . TRP A 1 93 ? -0.851 9.416 -26.992 1.00 14.82 93 TRP A CA 1
ATOM 695 C C . TRP A 1 93 ? -1.829 8.286 -26.677 1.00 13.67 93 TRP A C 1
ATOM 696 O O . TRP A 1 93 ? -2.624 7.885 -27.534 1.00 12.28 93 TRP A O 1
ATOM 707 N N . GLY A 1 94 ? -1.813 7.790 -25.440 1.00 13.32 94 GLY A N 1
ATOM 708 C CA . GLY A 1 94 ? -2.767 6.763 -25.050 1.00 14.23 94 GLY A CA 1
ATOM 709 C C . GLY A 1 94 ? -4.209 7.231 -25.109 1.00 13.43 94 GLY A C 1
ATOM 710 O O . GLY A 1 94 ? -5.103 6.500 -25.566 1.00 13.18 94 GLY A O 1
ATOM 711 N N . ARG A 1 95 ? -4.440 8.456 -24.658 1.00 12.00 95 ARG A N 1
ATOM 712 C CA . ARG A 1 95 ? -5.776 9.037 -24.717 1.00 10.99 95 ARG A CA 1
ATOM 713 C C . ARG A 1 95 ? -6.202 9.269 -26.151 1.00 10.10 95 ARG A C 1
ATOM 714 O O . ARG A 1 95 ? -7.393 9.162 -26.459 1.00 11.47 95 ARG A O 1
ATOM 722 N N . LEU A 1 96 ? -5.246 9.582 -27.024 1.00 11.07 96 LEU A N 1
ATOM 723 C CA . LEU A 1 96 ? -5.578 9.731 -28.438 1.00 10.98 96 LEU A CA 1
ATOM 724 C C . LEU A 1 96 ? -6.039 8.411 -29.040 1.00 12.46 96 LEU A C 1
ATOM 725 O O . LEU A 1 96 ? -6.995 8.378 -29.816 1.00 12.08 96 LEU A O 1
ATOM 730 N N . VAL A 1 97 ? -5.376 7.319 -28.678 1.00 13.25 97 VAL A N 1
ATOM 731 C CA . VAL A 1 97 ? -5.817 6.009 -29.118 1.00 13.52 97 VAL A CA 1
ATOM 732 C C . VAL A 1 97 ? -7.249 5.749 -28.628 1.00 11.52 97 VAL A C 1
ATOM 733 O O . VAL A 1 97 ? -8.107 5.284 -29.401 1.00 12.69 97 VAL A O 1
ATOM 737 N N . ALA A 1 98 ? -7.523 6.103 -27.370 1.00 11.93 98 ALA A N 1
ATOM 738 C CA . ALA A 1 98 ? -8.856 5.908 -26.795 1.00 10.03 98 ALA A CA 1
ATOM 739 C C . ALA A 1 98 ? -9.905 6.647 -27.616 1.00 11.15 98 ALA A C 1
ATOM 740 O O . ALA A 1 98 ? -10.998 6.138 -27.868 1.00 11.32 98 ALA A O 1
ATOM 742 N N . PHE A 1 99 ? -9.558 7.866 -28.022 1.00 11.58 99 PHE A N 1
ATOM 743 C CA . PHE A 1 99 ? -10.446 8.708 -28.827 1.00 10.42 99 PHE A CA 1
ATOM 744 C C . PHE A 1 99 ? -10.782 8.053 -30.174 1.00 11.43 99 PHE A C 1
ATOM 745 O O . PHE A 1 99 ? -11.947 8.025 -30.594 1.00 11.48 99 PHE A O 1
ATOM 753 N N . PHE A 1 100 ? -9.770 7.535 -30.861 1.00 9.88 100 PHE A N 1
ATOM 754 C CA . PHE A 1 100 ? -10.020 6.799 -32.119 1.00 9.06 100 PHE A CA 1
ATOM 755 C C . PHE A 1 100 ? -10.880 5.540 -31.925 1.00 11.04 100 PHE A C 1
ATOM 756 O O . PHE A 1 100 ? -11.807 5.269 -32.716 1.00 12.92 100 PHE A O 1
ATOM 764 N N . VAL A 1 101 ? -10.606 4.784 -30.865 1.00 13.91 101 VAL A N 1
ATOM 765 C CA . VAL A 1 101 ? -11.374 3.580 -30.586 1.00 10.41 101 VAL A CA 1
ATOM 766 C C . VAL A 1 101 ? -12.832 3.924 -30.279 1.00 11.09 101 VAL A C 1
ATOM 767 O O . VAL A 1 101 ? -13.751 3.272 -30.770 1.00 11.27 101 VAL A O 1
ATOM 771 N N . PHE A 1 102 ? -13.031 4.974 -29.486 1.00 10.67 102 PHE A N 1
ATOM 772 C CA . PHE A 1 102 ? -14.369 5.453 -29.171 1.00 9.70 102 PHE A CA 1
ATOM 773 C C . PHE A 1 102 ? -15.127 5.892 -30.422 1.00 11.47 102 PHE A C 1
ATOM 774 O O . PHE A 1 102 ? -16.282 5.493 -30.632 1.00 12.43 102 PHE A O 1
ATOM 782 N N . GLY A 1 103 ? -14.493 6.712 -31.258 1.00 11.09 103 GLY A N 1
ATOM 783 C CA . GLY A 1 103 ? -15.163 7.189 -32.464 1.00 10.92 103 GLY A CA 1
ATOM 784 C C . GLY A 1 103 ? -15.551 6.035 -33.374 1.00 12.55 103 GLY A C 1
ATOM 785 O O . GLY A 1 103 ? -16.665 6.013 -33.914 1.00 12.23 103 GLY A O 1
ATOM 786 N N . ALA A 1 104 ? -14.631 5.092 -33.565 1.00 11.52 104 ALA A N 1
ATOM 787 C CA . ALA A 1 104 ? -14.910 3.924 -34.410 1.00 11.13 104 ALA A CA 1
ATOM 788 C C . ALA A 1 104 ? -16.033 3.063 -33.818 1.00 15.11 104 ALA A C 1
ATOM 789 O O . ALA A 1 104 ? -16.846 2.497 -34.550 1.00 12.28 104 ALA A O 1
ATOM 791 N N . ALA A 1 105 ? -16.081 2.967 -32.492 1.00 12.41 105 ALA A N 1
ATOM 792 C CA . ALA A 1 105 ? -17.131 2.200 -31.833 1.00 13.73 105 ALA A CA 1
ATOM 793 C C . ALA A 1 105 ? -18.495 2.856 -32.005 1.00 14.79 105 ALA A C 1
ATOM 794 O O . ALA A 1 105 ? -19.510 2.161 -32.203 1.00 13.48 105 ALA A O 1
ATOM 796 N N . LEU A 1 106 ? -18.520 4.188 -31.957 1.00 14.34 106 LEU A N 1
ATOM 797 C CA . LEU A 1 106 ? -19.745 4.938 -32.197 1.00 14.62 106 LEU A CA 1
ATOM 798 C C . LEU A 1 106 ? -20.219 4.695 -33.627 1.00 13.22 106 LEU A C 1
ATOM 799 O O . LEU A 1 106 ? -21.419 4.567 -33.882 1.00 15.19 106 LEU A O 1
ATOM 804 N N . CYS A 1 107 ? -19.274 4.620 -34.560 1.00 11.83 107 CYS A N 1
ATOM 805 C CA . CYS A 1 107 ? -19.630 4.348 -35.954 1.00 11.61 107 CYS A CA 1
ATOM 806 C C . CYS A 1 107 ? -20.201 2.944 -36.125 1.00 14.28 107 CYS A C 1
ATOM 807 O O . CYS A 1 107 ? -21.206 2.745 -36.833 1.00 13.83 107 CYS A O 1
ATOM 810 N N . ALA A 1 108 ? -19.571 1.971 -35.476 1.00 14.19 108 ALA A N 1
ATOM 811 C CA . ALA A 1 108 ? -20.036 0.596 -35.560 1.00 14.57 108 ALA A CA 1
ATOM 812 C C . ALA A 1 108 ? -21.442 0.450 -34.973 1.00 14.57 108 ALA A C 1
ATOM 813 O O . ALA A 1 108 ? -22.313 -0.191 -35.574 1.00 14.83 108 ALA A O 1
ATOM 815 N N . GLU A 1 109 ? -21.667 1.052 -33.808 1.00 13.97 109 GLU A N 1
ATOM 816 C CA . GLU A 1 109 ? -22.982 0.978 -33.183 1.00 14.25 109 GLU A CA 1
ATOM 817 C C . GLU A 1 109 ? -24.040 1.671 -34.040 1.00 16.93 109 GLU A C 1
ATOM 818 O O . GLU A 1 109 ? -25.186 1.203 -34.137 1.00 17.25 109 GLU A O 1
ATOM 824 N N . SER A 1 110 ? -23.661 2.777 -34.677 1.00 14.04 110 SER A N 1
ATOM 825 C CA . SER A 1 110 ? -24.558 3.445 -35.618 1.00 15.22 110 SER A CA 1
ATOM 826 C C . SER A 1 110 ? -24.980 2.534 -36.767 1.00 15.64 110 SER A C 1
ATOM 827 O O . SER A 1 110 ? -26.158 2.519 -37.137 1.00 19.43 110 SER A O 1
ATOM 830 N N . VAL A 1 111 ? -24.039 1.785 -37.345 1.00 15.49 111 VAL A N 1
ATOM 831 C CA . VAL A 1 111 ? -24.403 0.818 -38.384 1.00 18.02 111 VAL A CA 1
ATOM 832 C C . VAL A 1 111 ? -25.277 -0.301 -37.821 1.00 17.66 111 VAL A C 1
ATOM 833 O O . VAL A 1 111 ? -26.294 -0.681 -38.431 1.00 19.65 111 VAL A O 1
ATOM 837 N N . ASN A 1 112 ? -24.882 -0.830 -36.666 1.00 17.10 112 ASN A N 1
ATOM 838 C CA . ASN A 1 112 ? -25.619 -1.894 -35.991 1.00 15.78 112 ASN A CA 1
ATOM 839 C C . ASN A 1 112 ? -27.076 -1.505 -35.775 1.00 18.22 112 ASN A C 1
ATOM 840 O O . ASN A 1 112 ? -27.985 -2.339 -35.916 1.00 20.91 112 ASN A O 1
ATOM 845 N N . LYS A 1 113 ? -27.302 -0.229 -35.473 1.00 18.17 113 LYS A N 1
ATOM 846 C CA . LYS A 1 113 ? -28.646 0.250 -35.182 1.00 18.60 113 LYS A CA 1
ATOM 847 C C . LYS A 1 113 ? -29.305 0.924 -36.378 1.00 19.81 113 LYS A C 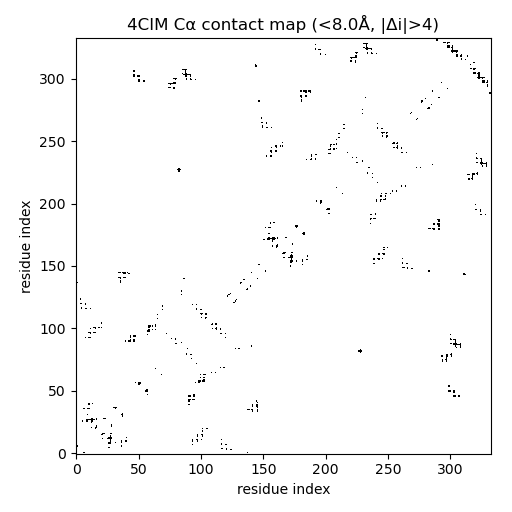1
ATOM 848 O O . LYS A 1 113 ? -30.226 1.736 -36.215 1.00 23.40 113 LYS A O 1
ATOM 854 N N . GLU A 1 114 ? -28.833 0.573 -37.572 1.00 21.37 114 GLU A N 1
ATOM 855 C CA . GLU A 1 114 ? -29.421 1.027 -38.840 1.00 22.14 114 GLU A CA 1
ATOM 856 C C . GLU A 1 114 ? -29.456 2.536 -38.984 1.00 25.33 114 GLU A C 1
ATOM 857 O O . GLU A 1 114 ? -30.458 3.125 -39.405 1.00 29.91 114 GLU A O 1
ATOM 863 N N . MET A 1 115 ? -28.340 3.158 -38.623 1.00 21.66 115 MET A N 1
ATOM 864 C CA . MET A 1 115 ? -28.173 4.579 -38.800 1.00 24.35 115 MET A CA 1
ATOM 865 C C . MET A 1 115 ? -26.831 4.818 -39.462 1.00 20.50 115 MET A C 1
ATOM 866 O O . MET A 1 115 ? -26.004 5.592 -38.964 1.00 22.38 115 MET A O 1
ATOM 871 N N . GLU A 1 116 ? -26.617 4.140 -40.587 1.00 21.39 116 GLU A N 1
ATOM 872 C CA . GLU A 1 116 ? -25.369 4.264 -41.334 1.00 25.24 116 GLU A CA 1
ATOM 873 C C . GLU A 1 116 ? -24.962 5.707 -41.697 1.00 27.02 116 GLU A C 1
ATOM 874 O O . GLU A 1 116 ? -23.769 6.011 -41.725 1.00 20.10 116 GLU A O 1
ATOM 880 N N . PRO A 1 117 ? -25.934 6.602 -41.975 1.00 22.72 117 PRO A N 1
ATOM 881 C CA . PRO A 1 117 ? -25.459 7.950 -42.311 1.00 25.51 117 PRO A CA 1
ATOM 882 C C . PRO A 1 117 ? -24.737 8.661 -41.161 1.00 23.97 117 PRO A C 1
ATOM 883 O O . PRO A 1 117 ? -24.055 9.657 -41.407 1.00 24.85 117 PRO A O 1
ATOM 887 N N . LEU A 1 118 ? -24.878 8.167 -39.932 1.00 20.98 118 LEU A N 1
ATOM 888 C CA . LEU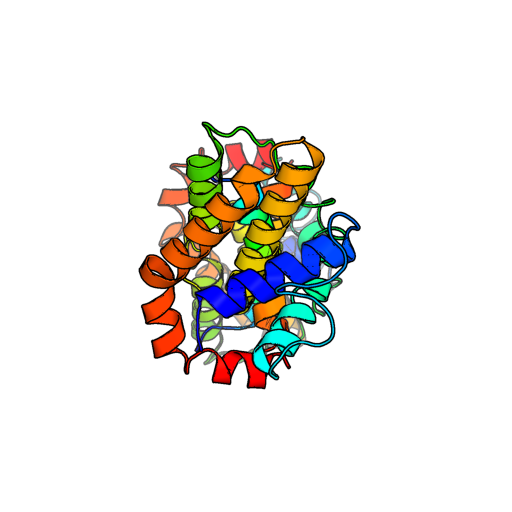 A 1 118 ? -24.149 8.744 -38.809 1.00 20.22 118 LEU A CA 1
ATOM 889 C C . LEU A 1 118 ? -22.654 8.487 -38.911 1.00 16.77 118 LEU A C 1
ATOM 890 O O . LEU A 1 118 ? -21.854 9.210 -38.297 1.00 19.77 118 LEU A O 1
ATOM 895 N N . VAL A 1 119 ? -22.256 7.461 -39.662 1.00 14.91 119 VAL A N 1
ATOM 896 C CA . VAL A 1 119 ? -20.832 7.123 -39.756 1.00 14.34 119 VAL A CA 1
ATOM 897 C C . VAL A 1 119 ? -20.044 8.294 -40.319 1.00 19.01 119 VAL A C 1
ATOM 898 O O . VAL A 1 119 ? -19.025 8.693 -39.754 1.00 17.36 119 VAL A O 1
ATOM 902 N N . GLY A 1 120 ? -20.514 8.854 -41.432 1.00 16.34 120 GLY A N 1
ATOM 903 C CA . GLY A 1 120 ? -19.823 9.979 -42.030 1.00 15.96 120 GLY A CA 1
ATOM 904 C C . GLY A 1 120 ? -19.828 11.201 -41.129 1.00 17.35 120 GLY A C 1
ATOM 905 O O . GLY A 1 120 ? -18.864 11.970 -41.093 1.00 18.90 120 GLY A O 1
ATOM 906 N N . GLN A 1 121 ? -20.914 11.389 -40.393 1.00 14.61 121 GLN A N 1
ATOM 907 C CA . GLN A 1 121 ? -20.988 12.521 -39.482 1.00 16.23 121 GLN A CA 1
ATOM 908 C C . GLN A 1 121 ? -20.005 12.361 -38.327 1.00 16.56 121 GLN A C 1
ATOM 909 O O . GLN A 1 121 ? -19.304 13.302 -37.958 1.00 17.62 121 GLN A O 1
ATOM 915 N N . VAL A 1 122 ? -19.971 11.164 -37.753 1.00 15.35 122 VAL A N 1
ATOM 916 C CA . VAL A 1 122 ? -19.050 10.921 -36.655 1.00 15.13 122 VAL A CA 1
ATOM 917 C C . VAL A 1 122 ? -17.598 11.113 -37.114 1.00 13.61 122 VAL A C 1
ATOM 918 O O . VAL A 1 122 ? -16.783 11.688 -36.382 1.00 12.39 122 VAL A O 1
ATOM 922 N N . GLN A 1 123 ? -17.276 10.663 -38.324 1.00 13.37 123 GLN A N 1
ATOM 923 C CA . GLN A 1 123 ? -15.922 10.835 -38.844 1.00 13.20 123 GLN A CA 1
ATOM 924 C C . GLN A 1 123 ? -15.600 12.324 -38.976 1.00 12.57 123 GLN A C 1
ATOM 925 O O . GLN A 1 123 ? -14.506 12.768 -38.606 1.00 12.92 123 GLN A O 1
ATOM 931 N N . GLU A 1 124 ? -16.554 13.109 -39.470 1.00 14.13 124 GLU A N 1
ATOM 932 C CA . GLU A 1 124 ? -16.363 14.563 -39.531 1.00 15.74 124 GLU A CA 1
ATOM 933 C C . GLU A 1 124 ? -16.165 15.203 -38.152 1.00 15.22 124 GLU A C 1
ATOM 934 O O . GLU A 1 124 ? -15.318 16.086 -37.992 1.00 16.54 124 GLU A O 1
ATOM 940 N N . TRP A 1 125 ? -16.923 14.740 -37.156 1.00 15.62 125 TRP A N 1
ATOM 941 C CA . TRP A 1 125 ? -16.749 15.249 -35.796 1.00 13.73 125 TRP A CA 1
ATOM 942 C C . TRP A 1 125 ? -15.382 14.891 -35.252 1.00 11.34 125 TRP A C 1
ATOM 943 O O . TRP A 1 125 ? -14.772 15.696 -34.534 1.00 14.70 125 TRP A O 1
ATOM 954 N N . MET A 1 126 ? -14.906 13.688 -35.565 1.00 12.77 126 MET A N 1
ATOM 955 C CA . MET A 1 126 ? -13.574 13.276 -35.128 1.00 13.67 126 MET A CA 1
ATOM 956 C C . MET A 1 126 ? -12.518 14.176 -35.745 1.00 16.28 126 MET A C 1
ATOM 957 O O . MET A 1 126 ? -11.623 14.654 -35.057 1.00 14.90 126 MET A O 1
ATOM 962 N N . VAL A 1 127 ? -12.635 14.419 -37.044 1.00 14.58 127 VAL A N 1
ATOM 963 C CA . VAL A 1 127 ? -11.694 15.299 -37.722 1.00 12.86 127 VAL A CA 1
ATOM 964 C C . VAL A 1 127 ? -11.732 16.699 -37.111 1.00 13.82 127 VAL A C 1
ATOM 965 O O . VAL A 1 127 ? -10.681 17.305 -36.865 1.00 15.10 127 VAL A O 1
ATOM 969 N N . GLU A 1 128 ? -12.937 17.204 -36.860 1.00 14.50 128 GLU A N 1
ATOM 970 C CA . GLU A 1 128 ? -13.091 18.540 -36.288 1.00 14.12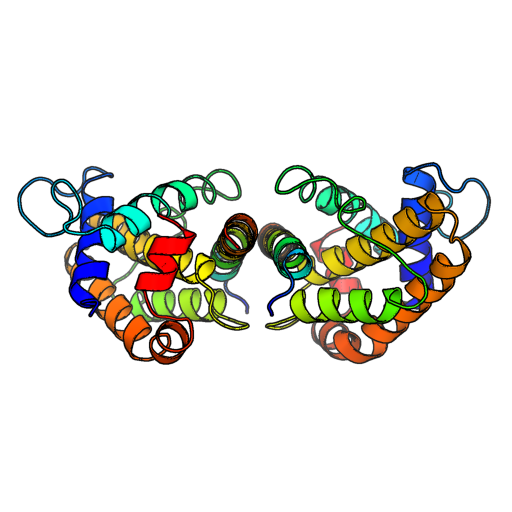 128 GLU A CA 1
ATOM 971 C C . GLU A 1 128 ? -12.452 18.624 -34.909 1.00 17.00 128 GLU A C 1
ATOM 972 O O . GLU A 1 128 ? -11.786 19.604 -34.585 1.00 17.70 128 GLU A O 1
ATOM 978 N N . TYR A 1 129 ? -12.669 17.598 -34.093 1.00 15.98 129 TYR A N 1
ATOM 979 C CA . TYR A 1 129 ? -12.138 17.590 -32.731 1.00 17.03 129 TYR A CA 1
ATOM 980 C C . TYR A 1 129 ? -10.617 17.548 -32.757 1.00 18.42 129 TYR A C 1
ATOM 981 O O . TYR A 1 129 ? -9.940 18.292 -32.033 1.00 17.80 129 TYR A O 1
ATOM 990 N N . LEU A 1 130 ? -10.066 16.693 -33.610 1.00 16.62 130 LEU A N 1
ATOM 991 C CA . LEU A 1 130 ? -8.625 16.597 -33.771 1.00 16.73 130 LEU A CA 1
ATOM 992 C C . LEU A 1 130 ? -8.017 17.913 -34.231 1.00 18.83 130 LEU A C 1
ATOM 993 O O . LEU A 1 130 ? -6.995 18.352 -33.701 1.00 22.53 130 LEU A O 1
ATOM 998 N N . GLU A 1 131 ? -8.634 18.536 -35.228 1.00 16.63 131 GLU A N 1
ATOM 999 C CA . GLU A 1 131 ? -8.039 19.718 -35.836 1.00 15.80 131 GLU A CA 1
ATOM 1000 C C . GLU A 1 131 ? -8.233 20.975 -34.987 1.00 20.89 131 GLU A C 1
ATOM 1001 O O . GLU A 1 131 ? -7.423 21.902 -35.043 1.00 23.65 131 GLU A O 1
ATOM 1007 N N . THR A 1 132 ? -9.301 21.006 -34.197 1.00 19.49 132 THR A N 1
ATOM 100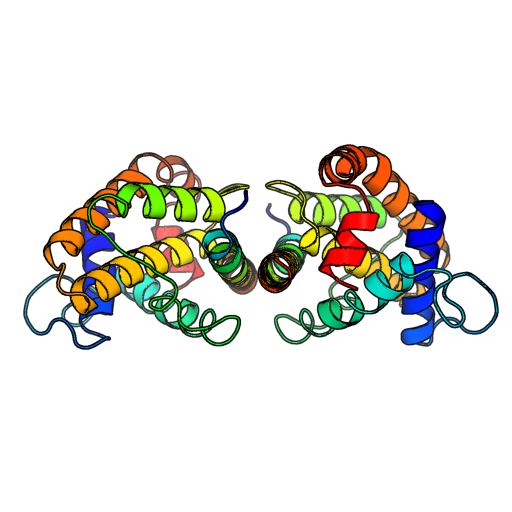8 C CA . THR A 1 132 ? -9.617 22.194 -33.410 1.00 25.70 132 THR A CA 1
ATOM 1009 C C . THR A 1 132 ? -9.064 22.130 -32.000 1.00 26.02 132 THR A C 1
ATOM 1010 O O . THR A 1 132 ? -8.594 23.131 -31.462 1.00 38.67 132 THR A O 1
ATOM 1014 N N A ARG A 1 133 ? -9.058 20.945 -31.409 0.53 23.09 133 ARG A N 1
ATOM 1015 N N B ARG A 1 133 ? -9.178 20.951 -31.386 0.47 22.99 133 ARG A N 1
ATOM 1016 C CA A ARG A 1 133 ? -8.784 20.843 -29.989 0.53 20.20 133 ARG A CA 1
ATOM 1017 C CA B ARG A 1 133 ? -8.864 20.768 -29.974 0.47 19.37 133 ARG A CA 1
ATOM 1018 C C A ARG A 1 133 ? -7.489 20.112 -29.683 0.53 21.71 133 ARG A C 1
ATOM 1019 C C B ARG A 1 133 ? -7.457 20.210 -29.777 0.47 20.99 133 ARG A C 1
ATOM 1020 O O A ARG A 1 133 ? -6.836 20.382 -28.678 0.53 24.19 133 ARG A O 1
ATOM 1021 O O B ARG A 1 133 ? -6.703 20.697 -28.944 0.47 22.30 133 ARG A O 1
ATOM 1036 N N . LEU A 1 134 ? -7.107 19.191 -30.559 1.00 16.38 134 LEU A N 1
ATOM 1037 C CA . LEU A 1 134 ? -5.917 18.382 -30.296 1.00 17.19 134 LEU A CA 1
ATOM 1038 C C . LEU A 1 134 ? -4.700 18.718 -31.153 1.00 16.69 134 LEU A C 1
ATOM 1039 O O . LEU A 1 134 ? -3.595 18.291 -30.830 1.00 18.04 134 LEU A O 1
ATOM 1044 N N . ALA A 1 135 ? -4.902 19.471 -32.232 1.00 20.19 135 ALA A N 1
ATOM 1045 C CA . ALA A 1 135 ? -3.847 19.711 -33.225 1.00 21.36 135 ALA A CA 1
ATOM 1046 C C . ALA A 1 135 ? -2.594 20.372 -32.658 1.00 23.14 135 ALA A C 1
ATOM 1047 O O . ALA A 1 135 ? -1.467 20.006 -33.026 1.00 20.35 135 ALA A O 1
ATOM 1049 N N . ASP A 1 136 ? -2.780 21.357 -31.784 1.00 20.22 136 ASP A N 1
ATOM 1050 C CA . ASP A 1 136 ? -1.625 22.066 -31.240 1.00 22.90 136 ASP A CA 1
ATOM 1051 C C . ASP A 1 136 ? -0.790 21.144 -30.349 1.00 22.88 136 ASP A C 1
ATOM 1052 O O . ASP A 1 136 ? 0.438 21.138 -30.447 1.00 25.44 136 ASP A O 1
ATOM 1057 N N . TRP A 1 137 ? -1.455 20.339 -29.518 1.00 20.84 137 TRP A N 1
ATOM 1058 C CA . TRP A 1 137 ? -0.764 19.346 -28.702 1.00 16.08 137 TRP A CA 1
ATOM 1059 C C . TRP A 1 137 ? -0.014 18.333 -29.577 1.00 19.17 137 TRP A C 1
ATOM 1060 O O . TRP A 1 137 ? 1.153 18.012 -29.308 1.00 19.63 137 TRP A O 1
ATOM 1071 N N . ILE A 1 138 ? -0.664 17.843 -30.633 1.00 14.73 138 ILE A N 1
ATOM 1072 C CA . ILE A 1 138 ? -0.044 16.817 -31.457 1.00 15.49 138 ILE A CA 1
ATOM 1073 C C . ILE A 1 138 ? 1.212 17.389 -32.108 1.00 19.63 138 ILE A C 1
ATOM 1074 O O . ILE A 1 138 ? 2.275 16.760 -32.086 1.00 18.86 138 ILE A O 1
ATOM 1079 N N . HIS A 1 139 ? 1.106 18.604 -32.639 1.00 17.95 139 HIS A N 1
ATOM 1080 C CA . HIS A 1 139 ? 2.256 19.229 -33.286 1.00 20.33 139 HIS A CA 1
ATOM 1081 C C . HIS A 1 139 ? 3.398 19.485 -32.297 1.00 24.70 139 HIS A C 1
ATOM 1082 O O . HIS A 1 139 ? 4.558 19.224 -32.611 1.00 27.08 139 HIS A O 1
ATOM 1089 N N A SER A 1 140 ? 3.088 19.988 -31.103 0.40 22.00 140 SER A N 1
ATOM 1090 N N B SER A 1 140 ? 3.045 19.979 -31.109 0.60 20.66 140 SER A N 1
ATOM 1091 C CA A SER A 1 140 ? 4.149 20.299 -30.142 0.40 23.04 140 SER A CA 1
ATOM 1092 C CA B SER A 1 140 ? 4.024 20.295 -30.068 0.60 23.42 140 SER A CA 1
ATOM 1093 C C A SER A 1 140 ? 4.724 19.049 -29.469 0.40 24.06 140 SER A C 1
ATOM 1094 C C B SER A 1 140 ? 4.727 19.055 -29.522 0.60 24.07 140 SER A C 1
ATOM 1095 O O A SER A 1 140 ? 5.717 19.124 -28.742 0.40 25.92 140 SER A O 1
ATOM 1096 O O B SER A 1 140 ? 5.812 19.147 -28.942 0.60 26.29 140 SER A O 1
ATOM 1101 N N . SER A 1 141 ? 4.109 17.897 -29.720 1.00 19.50 141 SER A N 1
ATOM 1102 C CA . SER A 1 141 ? 4.605 16.638 -29.164 1.00 19.38 141 SER A CA 1
ATOM 1103 C C . SER A 1 141 ? 5.387 15.833 -30.192 1.00 21.93 141 SER A C 1
ATOM 1104 O O . SER A 1 141 ? 5.644 14.644 -29.990 1.00 23.91 141 SER A O 1
ATOM 1107 N N . GLY A 1 142 ? 5.722 16.469 -31.311 1.00 20.44 142 GLY A N 1
ATOM 1108 C CA . GLY A 1 142 ? 6.514 15.812 -32.338 1.00 22.61 142 GLY A CA 1
ATOM 1109 C C . GLY A 1 142 ? 5.716 15.275 -33.509 1.00 23.64 142 GLY A C 1
ATOM 1110 O O . GLY A 1 142 ? 6.278 14.682 -34.446 1.00 22.43 142 GLY A O 1
ATOM 1111 N N . GLY A 1 143 ? 4.400 15.470 -33.459 1.00 21.26 143 GLY A N 1
ATOM 1112 C CA . GLY A 1 143 ? 3.525 15.030 -34.530 1.00 19.89 143 GLY A CA 1
ATOM 1113 C C . GLY A 1 143 ? 3.284 13.535 -34.544 1.00 19.01 143 GLY A C 1
ATOM 1114 O O . GLY A 1 143 ? 3.823 12.801 -33.712 1.00 19.82 143 GLY A O 1
ATOM 1115 N N . TRP A 1 144 ? 2.465 13.082 -35.488 1.00 17.99 144 TRP A N 1
ATOM 1116 C CA . TRP A 1 144 ? 2.138 11.665 -35.578 1.00 18.69 144 TRP A CA 1
ATOM 1117 C C . TRP A 1 144 ? 3.364 10.791 -35.847 1.00 20.74 144 TRP A C 1
ATOM 1118 O O . TRP A 1 144 ? 3.352 9.609 -35.522 1.00 19.39 144 TRP A O 1
ATOM 1129 N N . ALA A 1 145 ? 4.422 11.364 -36.427 1.00 22.05 145 ALA A N 1
ATOM 1130 C CA . ALA A 1 145 ? 5.695 10.642 -36.560 1.00 23.98 145 ALA A CA 1
ATOM 1131 C C . ALA A 1 145 ? 6.178 10.120 -35.211 1.00 20.07 145 ALA A C 1
ATOM 1132 O O . ALA A 1 145 ? 6.727 9.011 -35.114 1.00 23.27 145 ALA A O 1
ATOM 1134 N N . GLU A 1 146 ? 5.961 10.914 -34.165 1.00 19.26 146 GLU A N 1
ATOM 1135 C CA . GLU A 1 146 ? 6.398 10.528 -32.835 1.00 19.16 146 GLU A CA 1
ATOM 1136 C C . GLU A 1 146 ? 5.568 9.366 -32.315 1.00 20.42 146 GLU A C 1
ATOM 1137 O O . GLU A 1 146 ? 6.099 8.411 -31.765 1.00 19.07 146 GLU A O 1
ATOM 1143 N N . PHE A 1 147 ? 4.259 9.441 -32.528 1.00 18.21 147 PHE A N 1
ATOM 1144 C CA . PHE A 1 147 ? 3.381 8.346 -32.172 1.00 18.99 147 PHE A CA 1
ATOM 1145 C C . PHE A 1 147 ? 3.831 7.036 -32.824 1.00 18.15 147 PHE A C 1
ATOM 1146 O O . PHE A 1 147 ? 3.875 5.982 -32.176 1.00 21.97 147 PHE A O 1
ATOM 1154 N N . THR A 1 148 ? 4.150 7.101 -34.112 1.00 18.07 148 THR A N 1
ATOM 1155 C CA . THR A 1 148 ? 4.511 5.910 -34.872 1.00 17.97 148 THR A CA 1
ATOM 1156 C C . THR A 1 148 ? 5.773 5.277 -34.284 1.00 19.66 148 THR A C 1
ATOM 1157 O O . THR A 1 148 ? 5.867 4.055 -34.169 1.00 23.39 148 THR A O 1
ATOM 1161 N N . ALA A 1 149 ? 6.729 6.115 -33.896 1.00 22.32 149 ALA A N 1
ATOM 1162 C CA . ALA A 1 149 ? 7.971 5.627 -33.305 1.00 23.66 149 ALA A CA 1
ATOM 1163 C C . ALA A 1 149 ? 7.729 4.992 -31.937 1.00 26.72 149 ALA A C 1
ATOM 1164 O O . ALA A 1 149 ? 8.362 4.001 -31.577 1.00 27.62 149 ALA A O 1
ATOM 1166 N N . LEU A 1 150 ? 6.819 5.571 -31.166 1.00 25.20 150 LEU A N 1
ATOM 1167 C CA . LEU A 1 150 ? 6.577 5.091 -29.810 1.00 26.14 150 LEU A CA 1
ATOM 1168 C C . LEU A 1 150 ? 5.739 3.807 -29.788 1.00 29.27 150 LEU A C 1
ATOM 1169 O O . LEU A 1 150 ? 5.930 2.955 -28.914 1.00 34.16 150 LEU A O 1
ATOM 1174 N N . TYR A 1 151 ? 4.824 3.669 -30.750 1.00 27.12 151 TYR A N 1
ATOM 1175 C CA . TYR A 1 151 ? 3.788 2.630 -30.693 1.00 32.52 151 TYR A CA 1
ATOM 1176 C C . TYR A 1 151 ? 3.838 1.619 -31.838 1.00 38.36 151 TYR A C 1
ATOM 1177 O O . TYR A 1 151 ? 3.178 0.578 -31.778 1.00 44.85 151 TYR A O 1
ATOM 1186 N N . GLY A 1 152 ? 4.604 1.925 -32.882 1.00 35.03 152 GLY A N 1
ATOM 1187 C CA . GLY A 1 152 ? 4.703 1.042 -34.034 1.00 41.75 152 GLY A CA 1
ATOM 1188 C C . GLY A 1 152 ? 5.840 0.041 -33.927 1.00 44.77 152 GLY A C 1
ATOM 1189 O O . GLY A 1 152 ? 6.538 -0.018 -32.910 1.00 43.92 152 GLY A O 1
ATOM 1190 N N . PRO B 1 8 ? -13.961 14.245 9.966 1.00 63.22 8 PRO B N 1
ATOM 1191 C CA . PRO B 1 8 ? -12.837 13.302 9.998 1.00 55.23 8 PRO B CA 1
ATOM 1192 C C . PRO B 1 8 ? -11.526 13.980 10.400 1.00 44.47 8 PRO B C 1
ATOM 1193 O O . PRO B 1 8 ? -11.269 15.109 9.977 1.00 41.77 8 PRO B O 1
ATOM 1197 N N . ASP B 1 9 ? -10.709 13.314 11.212 1.00 37.27 9 ASP B N 1
ATOM 1198 C CA . ASP B 1 9 ? -9.356 13.801 11.439 1.00 32.13 9 ASP B CA 1
ATOM 1199 C C . ASP B 1 9 ? -8.479 13.214 10.353 1.00 26.80 9 ASP B C 1
ATOM 1200 O O . ASP B 1 9 ? -8.309 11.994 10.278 1.00 24.82 9 ASP B O 1
ATOM 1205 N N . THR B 1 10 ? -7.944 14.090 9.510 1.00 26.11 10 THR B N 1
ATOM 1206 C CA . THR B 1 10 ? -7.063 13.695 8.420 1.00 22.68 10 THR B CA 1
ATOM 1207 C C . THR B 1 10 ? -5.821 12.957 8.931 1.00 22.52 10 THR B C 1
ATOM 1208 O O . THR B 1 10 ? -5.424 11.922 8.372 1.00 20.09 10 THR B O 1
ATOM 1212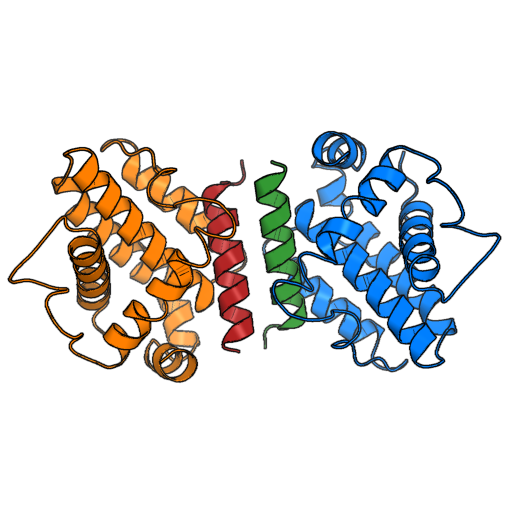 N N . ARG B 1 11 ? -5.216 13.480 9.995 1.00 21.74 11 ARG B N 1
ATOM 1213 C CA . ARG B 1 11 ? -4.036 12.857 10.586 1.00 20.52 11 ARG B CA 1
ATOM 1214 C C . ARG B 1 11 ? -4.321 11.416 11.044 1.00 19.23 11 ARG B C 1
ATOM 1215 O O . ARG B 1 11 ? -3.513 10.506 10.822 1.00 19.36 11 ARG B O 1
ATOM 1223 N N . ALA B 1 12 ? -5.483 11.201 11.655 1.00 24.04 12 ALA B N 1
ATOM 1224 C CA . ALA B 1 12 ? -5.857 9.857 12.103 1.00 22.30 12 ALA B CA 1
ATOM 1225 C C . ALA B 1 12 ? -6.142 8.909 10.929 1.00 19.32 12 ALA B C 1
ATOM 1226 O O . ALA B 1 12 ? -5.860 7.711 11.013 1.00 19.15 12 ALA B O 1
ATOM 1228 N N . LEU B 1 13 ? -6.711 9.437 9.850 1.00 19.00 13 LEU B N 1
ATOM 1229 C CA . LEU B 1 13 ? -7.012 8.632 8.671 1.00 17.49 13 LEU B CA 1
ATOM 1230 C C . LEU B 1 13 ? -5.721 8.158 8.005 1.00 16.54 13 LEU B C 1
ATOM 1231 O O . LEU B 1 13 ? -5.589 6.981 7.625 1.00 16.76 13 LEU B O 1
ATOM 1236 N N . VAL B 1 14 ? -4.771 9.080 7.852 1.00 15.74 14 VAL B N 1
ATOM 1237 C CA . VAL B 1 14 ? -3.472 8.737 7.287 1.00 14.29 14 VAL B CA 1
ATOM 1238 C C . VAL B 1 14 ? -2.767 7.721 8.182 1.00 12.64 14 VAL B C 1
ATOM 1239 O O . VAL B 1 14 ? -2.254 6.710 7.693 1.00 13.05 14 VAL B O 1
ATOM 1243 N N . ALA B 1 15 ? -2.752 7.966 9.492 1.00 14.45 15 ALA B N 1
ATOM 1244 C CA . ALA B 1 15 ? -2.049 7.065 10.403 1.00 15.93 15 ALA B CA 1
ATOM 1245 C C . ALA B 1 15 ? -2.658 5.661 10.407 1.00 13.13 15 ALA B C 1
ATOM 1246 O O . ALA B 1 15 ? -1.927 4.670 10.470 1.00 13.24 15 ALA B O 1
ATOM 1248 N N . ASP B 1 16 ? -3.990 5.589 10.374 1.00 15.35 16 ASP B N 1
ATOM 1249 C CA . ASP B 1 16 ? -4.677 4.304 10.328 1.00 17.96 16 ASP B CA 1
ATOM 1250 C C . ASP B 1 16 ? -4.319 3.533 9.074 1.00 13.47 16 ASP B C 1
ATOM 1251 O O . ASP B 1 16 ? -3.986 2.351 9.142 1.00 14.36 16 ASP B O 1
ATOM 1256 N N . PHE B 1 17 ? -4.407 4.185 7.922 1.00 13.08 17 PHE B N 1
ATOM 1257 C CA . PHE B 1 17 ? -4.206 3.447 6.689 1.00 13.32 17 PHE B CA 1
ATOM 1258 C C . PHE B 1 17 ? -2.741 3.019 6.542 1.00 13.94 17 PHE B C 1
ATOM 1259 O O . PHE B 1 17 ? -2.460 1.879 6.180 1.00 12.16 17 PHE B O 1
ATOM 1267 N N . VAL B 1 18 ? -1.803 3.921 6.840 1.00 12.82 18 VAL B N 1
ATOM 1268 C CA . VAL B 1 18 ? -0.394 3.566 6.715 1.00 13.33 18 VAL B CA 1
ATOM 1269 C C . VAL B 1 18 ? -0.035 2.478 7.728 1.00 12.38 18 VAL B C 1
ATOM 1270 O O . VAL B 1 18 ? 0.670 1.517 7.407 1.00 12.41 18 VAL B O 1
ATOM 1274 N N . GLY B 1 19 ? -0.532 2.620 8.953 1.00 12.62 19 GLY B N 1
ATOM 1275 C CA . GLY B 1 19 ? -0.268 1.616 9.980 1.00 13.19 19 GLY B CA 1
ATOM 1276 C C . GLY B 1 19 ? -0.835 0.255 9.601 1.00 11.78 19 GLY B C 1
ATOM 1277 O O . GLY B 1 19 ? -0.215 -0.784 9.817 1.00 14.90 19 GLY B O 1
ATOM 1278 N N . TYR B 1 20 ? -2.026 0.262 9.019 1.00 13.47 20 TYR B N 1
ATOM 1279 C CA . TYR B 1 20 ? -2.645 -0.976 8.570 1.00 14.00 20 TYR B CA 1
ATOM 1280 C C . TYR B 1 20 ? -1.785 -1.644 7.499 1.00 17.45 20 TYR B C 1
ATOM 1281 O O . TYR B 1 20 ? -1.551 -2.859 7.527 1.00 14.67 20 TYR B O 1
ATOM 1290 N N . LYS B 1 21 ? -1.306 -0.838 6.559 1.00 15.03 21 LYS B N 1
ATOM 1291 C CA . LYS B 1 21 ? -0.469 -1.347 5.485 1.00 16.30 21 LYS B CA 1
ATOM 1292 C C . LYS B 1 21 ? 0.884 -1.861 5.987 1.00 14.92 21 LYS B C 1
ATOM 1293 O O . LYS B 1 21 ? 1.383 -2.880 5.486 1.00 17.31 21 LYS B O 1
ATOM 1299 N N . LEU B 1 22 ? 1.482 -1.169 6.957 1.00 15.49 22 LEU B N 1
ATOM 1300 C CA . LEU B 1 22 ? 2.778 -1.600 7.491 1.00 15.63 22 LEU B CA 1
ATOM 1301 C C . LEU B 1 22 ? 2.636 -2.921 8.247 1.00 14.99 22 LEU B C 1
ATOM 1302 O O . LEU B 1 22 ? 3.543 -3.763 8.225 1.00 17.74 22 LEU B O 1
ATOM 1307 N N . ARG B 1 23 ? 1.495 -3.107 8.905 1.00 15.68 23 ARG B N 1
ATOM 1308 C CA . ARG B 1 23 ? 1.233 -4.361 9.611 1.00 15.20 23 ARG B CA 1
ATOM 1309 C C . ARG B 1 23 ? 0.970 -5.479 8.609 1.00 14.44 23 ARG B C 1
ATOM 1310 O O . ARG B 1 23 ? 1.438 -6.611 8.767 1.00 20.10 23 ARG B O 1
ATOM 1318 N N . GLN B 1 24 ? 0.229 -5.146 7.561 1.00 14.86 24 GLN B N 1
ATOM 1319 C CA . GLN B 1 24 ? -0.133 -6.121 6.558 1.00 16.17 24 GLN B CA 1
ATOM 1320 C C . GLN B 1 24 ? 1.124 -6.684 5.894 1.00 20.48 24 GLN B C 1
ATOM 1321 O O . GLN B 1 24 ? 1.195 -7.876 5.609 1.00 24.49 24 GLN B O 1
ATOM 1327 N N . LYS B 1 25 ? 2.120 -5.826 5.683 1.00 19.30 25 LYS B N 1
ATOM 1328 C CA . LYS B 1 25 ? 3.349 -6.227 5.013 1.00 23.74 25 LYS B CA 1
ATOM 1329 C C . LYS B 1 25 ? 4.418 -6.762 5.972 1.00 25.37 25 LYS B C 1
ATOM 1330 O O . LYS B 1 25 ? 5.535 -7.065 5.548 1.00 28.64 25 LYS B O 1
ATOM 1336 N N . GLY B 1 26 ? 4.077 -6.854 7.260 1.00 19.99 26 GLY B N 1
ATOM 1337 C CA . GLY B 1 26 ? 4.923 -7.518 8.242 1.00 21.08 26 GLY B CA 1
ATOM 1338 C C . GLY B 1 26 ? 5.998 -6.663 8.892 1.00 19.94 26 GLY B C 1
ATOM 1339 O O . GLY B 1 26 ? 6.869 -7.178 9.602 1.00 21.65 26 GLY B O 1
ATOM 1340 N N . TYR B 1 27 ? 5.940 -5.356 8.670 1.00 17.49 27 TYR B N 1
ATOM 1341 C CA . TYR B 1 27 ? 6.951 -4.454 9.219 1.00 18.08 27 TYR B CA 1
ATOM 1342 C C . TYR B 1 27 ? 6.710 -4.045 10.673 1.00 23.59 27 TYR B C 1
ATOM 1343 O O . TYR B 1 27 ? 7.661 -3.768 11.417 1.00 27.93 27 TYR B O 1
ATOM 1352 N N . VAL B 1 28 ? 5.443 -4.022 11.068 1.00 22.33 28 VAL B N 1
ATOM 1353 C CA . VAL B 1 28 ? 5.010 -3.524 12.367 1.00 20.98 28 VAL B CA 1
ATOM 1354 C C . VAL B 1 28 ? 4.015 -4.511 12.952 1.00 21.97 28 VAL B C 1
ATOM 1355 O O . VAL B 1 28 ? 3.216 -5.104 12.221 1.00 18.70 28 VAL B O 1
ATOM 1359 N N . SER B 1 29 ? 4.071 -4.714 14.265 1.00 20.06 29 SER B N 1
ATOM 1360 C CA . SER B 1 29 ? 3.028 -5.457 14.948 1.00 22.20 29 SER B CA 1
ATOM 1361 C C . SER B 1 29 ? 2.770 -4.804 16.302 1.00 22.40 29 SER B C 1
ATOM 1362 O O . SER B 1 29 ? 3.608 -4.042 16.797 1.00 23.93 29 SER B O 1
ATOM 1365 N N . GLY B 1 30 ? 1.610 -5.076 16.888 1.00 26.09 30 GLY B N 1
ATOM 1366 C CA . GLY B 1 30 ? 1.300 -4.551 18.206 1.00 23.39 30 GLY B CA 1
ATOM 1367 C C . GLY B 1 30 ? 0.597 -3.207 18.202 1.00 24.84 30 GLY B C 1
ATOM 1368 O O . GLY B 1 30 ? -0.034 -2.817 17.216 1.00 22.16 30 GLY B O 1
ATOM 1369 N N . ALA B 1 31 ? 0.720 -2.491 19.312 1.00 25.05 31 ALA B N 1
ATOM 1370 C CA . ALA B 1 31 ? -0.060 -1.279 19.554 1.00 25.49 31 ALA B CA 1
ATOM 1371 C C . ALA B 1 31 ? 0.257 -0.112 18.620 1.00 23.74 31 ALA B C 1
ATOM 1372 O O . ALA B 1 31 ? 1.394 0.059 18.173 1.00 25.89 31 ALA B O 1
ATOM 1374 N N . GLY B 1 32 ? -0.760 0.704 18.357 1.00 24.12 32 GLY B N 1
ATOM 1375 C CA . GLY B 1 32 ? -0.597 1.895 17.542 1.00 20.06 32 GLY B CA 1
ATOM 1376 C C . GLY B 1 32 ? -1.647 1.966 16.453 1.00 20.79 32 GLY B C 1
ATOM 1377 O O . GLY B 1 32 ? -2.418 1.022 16.275 1.00 21.92 32 GLY B O 1
ATOM 1378 N N . PRO B 1 33 ? -1.680 3.085 15.714 1.00 21.84 33 PRO B N 1
ATOM 1379 C CA . PRO B 1 33 ? -2.670 3.243 14.646 1.00 22.19 33 PRO B CA 1
ATOM 1380 C C . PRO B 1 33 ? -2.528 2.139 13.599 1.00 19.83 33 PRO B C 1
ATOM 1381 O O . PRO B 1 33 ? -1.411 1.761 13.216 1.00 20.22 33 PRO B O 1
ATOM 1385 N N . GLY B 1 34 ? -3.658 1.603 13.158 1.00 20.06 34 GLY B N 1
ATOM 1386 C CA . GLY B 1 34 ? -3.634 0.505 12.218 1.00 18.67 34 GLY B CA 1
ATOM 1387 C C . GLY B 1 34 ? -3.829 -0.856 12.862 1.00 20.55 34 GLY B C 1
ATOM 1388 O O . GLY B 1 34 ? -4.130 -1.827 12.161 1.00 21.14 34 GLY B O 1
ATOM 1389 N N . GLU B 1 35 ? -3.674 -0.930 14.191 1.00 19.33 35 GLU B N 1
ATOM 1390 C CA . GLU B 1 35 ? -3.805 -2.197 14.903 1.00 24.10 35 GLU B CA 1
ATOM 1391 C C . GLU B 1 35 ? -5.259 -2.601 15.067 1.00 24.39 35 GLU B C 1
ATOM 1392 O O . GLU B 1 35 ? -6.088 -1.804 15.513 1.00 27.10 35 GLU B O 1
ATOM 1398 N N . GLY B 1 36 ? -5.569 -3.838 14.701 1.00 22.96 36 GLY B N 1
ATOM 1399 C CA . GLY B 1 36 ? -6.924 -4.339 14.811 1.00 25.43 36 GLY B CA 1
ATOM 1400 C C . GLY B 1 36 ? -7.859 -3.661 13.834 1.00 27.81 36 GLY B C 1
ATOM 1401 O O . GLY B 1 36 ? -7.411 -3.007 12.892 1.00 25.34 36 GLY B O 1
ATOM 1402 N N . PRO B 1 37 ? -9.172 -3.810 14.056 1.00 28.41 37 PRO B N 1
ATOM 1403 C CA . PRO B 1 37 ? -10.186 -3.218 13.178 1.00 29.84 37 PRO B CA 1
ATOM 1404 C C . PRO B 1 37 ? -10.112 -1.697 13.160 1.00 22.27 37 PRO B C 1
ATOM 1405 O O . PRO B 1 37 ? -9.686 -1.087 14.146 1.00 28.47 37 PRO B O 1
ATOM 1409 N N . ALA B 1 38 ? -10.534 -1.086 12.056 1.00 26.76 38 ALA B N 1
ATOM 1410 C CA . ALA B 1 38 ? -10.586 0.370 11.992 1.00 25.40 38 ALA B CA 1
ATOM 1411 C C . ALA B 1 38 ? -11.582 0.886 13.023 1.00 26.18 38 ALA B C 1
ATOM 1412 O O . ALA B 1 38 ? -12.517 0.178 13.399 1.00 31.59 38 ALA B O 1
ATOM 1414 N N . ALA B 1 39 ? -11.387 2.120 13.473 1.00 22.78 39 ALA B N 1
ATOM 1415 C CA . ALA B 1 39 ? -12.226 2.676 14.530 1.00 27.63 39 ALA B CA 1
ATOM 1416 C C . ALA B 1 39 ? -13.603 3.087 14.021 1.00 32.11 39 ALA B C 1
ATOM 1417 O O . ALA B 1 39 ? -14.529 3.264 14.810 1.00 31.57 39 ALA B O 1
ATOM 1419 N N . ASP B 1 40 ? -13.735 3.232 12.706 1.00 25.55 40 ASP B N 1
ATOM 1420 C CA . ASP B 1 40 ? -14.981 3.720 12.115 1.00 25.76 40 ASP B CA 1
ATOM 1421 C C . ASP B 1 40 ? -15.174 3.201 10.686 1.00 26.06 40 ASP B C 1
ATOM 1422 O O . ASP B 1 40 ? -14.238 2.664 10.090 1.00 25.18 40 ASP B O 1
ATOM 1427 N N . PRO B 1 41 ? -16.396 3.331 10.139 1.00 23.96 41 PRO B N 1
ATOM 1428 C CA . PRO B 1 41 ? -16.652 2.854 8.776 1.00 22.75 41 PRO B CA 1
ATOM 1429 C C . PRO B 1 41 ? -15.748 3.498 7.718 1.00 18.99 41 PRO B C 1
ATOM 1430 O O . PRO B 1 41 ? -15.450 2.855 6.710 1.00 23.05 41 PRO B O 1
ATOM 1434 N N . LEU B 1 42 ? -15.354 4.753 7.927 1.00 21.23 42 LEU B N 1
ATOM 1435 C CA . LEU B 1 42 ? -14.449 5.420 6.986 1.00 20.15 42 LEU B CA 1
ATOM 1436 C C . LEU B 1 42 ? -13.127 4.678 6.887 1.00 21.00 42 LEU B C 1
ATOM 1437 O O . LEU B 1 42 ? -12.676 4.352 5.787 1.00 20.09 42 LEU B O 1
ATOM 1442 N N . GLY B 1 43 ? -12.506 4.418 8.032 1.00 21.17 43 GLY B N 1
ATOM 1443 C CA . GLY B 1 43 ? -11.251 3.693 8.048 1.00 18.05 43 GLY B CA 1
ATOM 1444 C C . GLY B 1 43 ? -11.387 2.321 7.425 1.00 20.79 43 GLY B C 1
ATOM 1445 O O . GLY B 1 43 ? -10.532 1.898 6.644 1.00 19.45 43 GLY B O 1
ATOM 1446 N N . GLN B 1 44 ? -12.466 1.618 7.763 1.00 20.18 44 GLN B N 1
ATOM 1447 C CA . GLN B 1 44 ? -12.688 0.294 7.200 1.00 21.53 44 GLN B CA 1
ATOM 1448 C C . GLN B 1 44 ? -12.846 0.347 5.682 1.00 20.88 44 GLN B C 1
ATOM 1449 O O . GLN B 1 44 ? -12.260 -0.473 4.964 1.00 20.62 44 GLN B O 1
ATOM 1455 N N . ALA B 1 45 ? -13.602 1.325 5.187 1.00 19.19 45 ALA B N 1
ATOM 1456 C CA . ALA B 1 45 ? -13.796 1.473 3.751 1.00 20.86 45 ALA B CA 1
ATOM 1457 C C . ALA B 1 45 ? -12.474 1.769 3.036 1.00 19.35 45 ALA B C 1
ATOM 1458 O O . ALA B 1 45 ? -12.188 1.166 1.998 1.00 19.99 45 ALA B O 1
ATOM 1460 N N . LEU B 1 46 ? -11.681 2.692 3.587 1.00 17.20 46 LEU B N 1
ATOM 1461 C CA . LEU B 1 46 ? -10.388 3.031 2.978 1.00 14.35 46 LEU B CA 1
ATOM 1462 C C . LEU B 1 46 ? -9.439 1.825 2.947 1.00 15.71 46 LEU B C 1
ATOM 1463 O O . LEU B 1 46 ? -8.794 1.551 1.927 1.00 15.66 46 LEU B O 1
ATOM 1468 N N . ARG B 1 47 ? -9.376 1.083 4.050 1.00 16.84 47 ARG B N 1
ATOM 1469 C CA . ARG B 1 47 ? -8.577 -0.139 4.084 1.00 16.19 47 ARG B CA 1
ATOM 1470 C C . ARG B 1 47 ? -8.980 -1.113 2.983 1.00 15.94 47 ARG B C 1
ATOM 1471 O O . ARG B 1 47 ? -8.119 -1.652 2.273 1.00 17.16 47 ARG B O 1
ATOM 1479 N N . ALA B 1 48 ? -10.285 -1.344 2.850 1.00 16.12 48 ALA B N 1
ATOM 1480 C CA . ALA B 1 48 ? -10.760 -2.374 1.939 1.00 20.21 48 ALA B CA 1
ATOM 1481 C C . ALA B 1 48 ? -10.547 -1.996 0.487 1.00 18.04 48 ALA B C 1
ATOM 1482 O O . ALA B 1 48 ? -10.121 -2.828 -0.315 1.00 20.83 48 ALA B O 1
ATOM 1484 N N . ILE B 1 49 ? -10.841 -0.755 0.117 1.00 16.11 49 ILE B N 1
ATOM 1485 C CA A ILE B 1 49 ? -10.685 -0.338 -1.268 0.64 17.01 49 ILE B CA 1
ATOM 1486 C CA B ILE B 1 49 ? -10.667 -0.427 -1.295 0.36 16.47 49 ILE B CA 1
ATOM 1487 C C . ILE B 1 49 ? -9.198 -0.148 -1.598 1.00 14.93 49 ILE B C 1
ATOM 1488 O O . ILE B 1 49 ? -8.754 -0.352 -2.723 1.00 19.42 49 ILE B O 1
ATOM 1497 N N . GLY B 1 50 ? -8.429 0.246 -0.585 1.00 16.98 50 GLY B N 1
ATOM 1498 C CA . GLY B 1 50 ? -7.001 0.392 -0.755 1.00 15.51 50 GLY B CA 1
ATOM 1499 C C . GLY B 1 50 ? -6.373 -0.954 -1.062 1.00 18.72 50 GLY B C 1
ATOM 1500 O O . GLY B 1 50 ? -5.475 -1.048 -1.918 1.00 17.68 50 GLY B O 1
ATOM 1501 N N . ASP B 1 51 ? -6.844 -1.998 -0.375 1.00 17.37 51 ASP B N 1
ATOM 1502 C CA . ASP B 1 51 ? -6.376 -3.351 -0.644 1.00 18.24 51 ASP B CA 1
ATOM 1503 C C . ASP B 1 51 ? -6.722 -3.772 -2.063 1.00 18.93 51 ASP B C 1
ATOM 1504 O O . ASP B 1 51 ? -5.891 -4.353 -2.762 1.00 20.12 51 ASP B O 1
ATOM 1509 N N . GLU B 1 52 ? -7.950 -3.484 -2.481 1.00 16.92 52 GLU B N 1
ATOM 1510 C CA . GLU B 1 52 ? -8.373 -3.827 -3.834 1.00 14.45 52 GLU B CA 1
ATOM 1511 C C . GLU B 1 52 ? -7.550 -3.050 -4.860 1.00 17.49 52 GLU B C 1
ATOM 1512 O O . GLU B 1 52 ? -7.124 -3.595 -5.876 1.00 18.13 52 GLU B O 1
ATOM 1518 N N . PHE B 1 53 ? -7.330 -1.771 -4.588 1.00 16.11 53 PHE B N 1
ATOM 1519 C CA . PHE B 1 53 ? -6.510 -0.936 -5.457 1.00 15.22 53 PHE B CA 1
ATOM 1520 C C . PHE B 1 53 ? -5.101 -1.498 -5.650 1.00 13.66 53 PHE B C 1
ATOM 1521 O O . PHE B 1 53 ? -4.604 -1.597 -6.777 1.00 18.03 53 PHE B O 1
ATOM 1529 N N . GLU B 1 54 ? -4.436 -1.830 -4.549 1.00 16.51 54 GLU B N 1
ATOM 1530 C CA . GLU B 1 54 ? -3.051 -2.258 -4.638 1.00 17.98 54 GLU B CA 1
ATOM 1531 C C . GLU B 1 54 ? -2.960 -3.576 -5.413 1.00 18.99 54 GLU B C 1
ATOM 1532 O O . GLU B 1 54 ? -2.049 -3.761 -6.220 1.00 19.11 54 GLU B O 1
ATOM 1538 N N . THR B 1 55 ? -3.940 -4.457 -5.214 1.00 21.36 55 THR B N 1
ATOM 1539 C CA . THR B 1 55 ? -4.009 -5.701 -5.977 1.00 20.51 55 THR B CA 1
ATOM 1540 C C . THR B 1 55 ? -4.178 -5.424 -7.478 1.00 20.33 55 THR B C 1
ATOM 1541 O O . THR B 1 55 ? -3.452 -5.988 -8.305 1.00 21.29 55 THR B O 1
ATOM 1545 N N . ARG B 1 56 ? -5.113 -4.544 -7.834 1.00 21.13 56 ARG B N 1
ATOM 1546 C CA A ARG B 1 56 ? -5.330 -4.197 -9.237 0.61 22.15 56 ARG B CA 1
ATOM 1547 C CA B ARG B 1 56 ? -5.334 -4.185 -9.233 0.39 22.75 56 ARG B CA 1
ATOM 1548 C C . ARG B 1 56 ? -4.094 -3.535 -9.845 1.00 19.42 56 ARG B C 1
ATOM 1549 O O . ARG B 1 56 ? -3.735 -3.806 -10.992 1.00 20.94 56 ARG B O 1
ATOM 1564 N N . PHE B 1 57 ? -3.434 -2.670 -9.078 1.00 15.86 57 PHE B N 1
ATOM 1565 C CA . PHE B 1 57 ? -2.236 -2.017 -9.572 1.00 18.99 57 PHE B CA 1
ATOM 1566 C C . PHE B 1 57 ? -1.157 -3.034 -9.919 1.00 16.98 57 PHE B C 1
ATOM 1567 O O . PHE B 1 57 ? -0.548 -2.959 -10.985 1.00 19.40 57 PHE B O 1
ATOM 1575 N N . ARG B 1 58 ? -0.926 -3.983 -9.017 1.00 20.71 58 ARG B N 1
ATOM 1576 C CA . ARG B 1 58 ? 0.131 -4.965 -9.211 1.00 27.58 58 ARG B CA 1
ATOM 1577 C C . ARG B 1 58 ? -0.134 -5.838 -10.423 1.00 25.08 58 ARG B C 1
ATOM 1578 O O . ARG B 1 58 ? 0.793 -6.184 -11.159 1.00 26.15 58 ARG B O 1
ATOM 1586 N N A ARG B 1 59 ? -1.408 -6.168 -10.636 0.49 23.78 59 ARG B N 1
ATOM 1587 N N B ARG B 1 59 ? -1.401 -6.194 -10.634 0.51 24.02 59 ARG B N 1
ATOM 1588 C CA A ARG B 1 59 ? -1.830 -7.028 -11.737 0.49 27.01 59 ARG B CA 1
ATOM 1589 C CA B ARG B 1 59 ? -1.766 -7.053 -11.756 0.51 26.49 59 ARG B CA 1
ATOM 1590 C C A ARG B 1 59 ? -1.595 -6.340 -13.069 0.49 29.13 59 ARG B C 1
ATOM 1591 C C B ARG B 1 59 ? -1.573 -6.336 -13.081 0.51 29.16 59 ARG B C 1
ATOM 1592 O O A ARG B 1 59 ? -1.127 -6.947 -14.030 0.49 30.06 59 ARG B O 1
ATOM 1593 O O B ARG B 1 59 ? -1.113 -6.926 -14.056 0.51 30.12 59 ARG B O 1
ATOM 1608 N N . THR B 1 60 ? -1.928 -5.055 -13.105 1.00 24.52 60 THR B N 1
ATOM 1609 C CA . THR B 1 60 ? -1.875 -4.261 -14.319 1.00 20.37 60 THR B CA 1
ATOM 1610 C C . THR B 1 60 ? -0.459 -3.835 -14.682 1.00 22.49 60 THR B C 1
ATOM 1611 O O . THR B 1 60 ? -0.059 -3.881 -15.852 1.00 29.21 60 THR B O 1
ATOM 1615 N N . PHE B 1 61 ? 0.291 -3.402 -13.677 1.00 23.79 61 PHE B N 1
ATOM 1616 C CA . PHE B 1 61 ? 1.634 -2.911 -13.904 1.00 26.91 61 PHE B CA 1
ATOM 1617 C C . PHE B 1 61 ? 2.583 -3.893 -13.241 1.00 39.60 61 PHE B C 1
ATOM 1618 O O . PHE B 1 61 ? 2.818 -4.984 -13.766 1.00 47.08 61 PHE B O 1
ATOM 1626 N N . SER B 1 62 ? 3.116 -3.520 -12.090 1.00 38.93 62 SER B N 1
ATOM 1627 C CA . SER B 1 62 ? 3.869 -4.453 -11.265 1.00 43.22 62 SER B CA 1
ATOM 1628 C C . SER B 1 62 ? 3.782 -3.947 -9.838 1.00 41.73 62 SER B C 1
ATOM 1629 O O . SER B 1 62 ? 3.138 -2.926 -9.583 1.00 33.52 62 SER B O 1
ATOM 1632 N N . ASP B 1 63 ? 4.415 -4.650 -8.906 1.00 42.67 63 ASP B N 1
ATOM 1633 C CA . ASP B 1 63 ? 4.343 -4.239 -7.512 1.00 43.84 63 ASP B CA 1
ATOM 1634 C C . ASP B 1 63 ? 4.781 -2.785 -7.322 1.00 34.12 63 ASP B C 1
ATOM 1635 O O . ASP B 1 63 ? 5.837 -2.360 -7.801 1.00 32.68 63 ASP B O 1
ATOM 1640 N N . LEU B 1 64 ? 3.936 -2.026 -6.633 1.00 34.40 64 LEU B N 1
ATOM 1641 C CA . LEU B 1 64 ? 4.123 -0.590 -6.477 1.00 29.73 64 LEU B CA 1
ATOM 1642 C C . LEU B 1 64 ? 5.365 -0.241 -5.658 1.00 37.22 64 LEU B C 1
ATOM 1643 O O . LEU B 1 64 ? 6.236 0.494 -6.125 1.00 31.58 64 LEU B O 1
ATOM 1648 N N . ALA B 1 65 ? 5.440 -0.768 -4.437 1.00 42.87 65 ALA B N 1
ATOM 1649 C CA . ALA B 1 65 ? 6.533 -0.451 -3.515 1.00 46.94 65 ALA B CA 1
ATOM 1650 C C . ALA B 1 65 ? 7.927 -0.761 -4.080 1.00 48.32 65 ALA B C 1
ATOM 1651 O O . ALA B 1 65 ? 8.940 -0.327 -3.531 1.00 46.04 65 ALA B O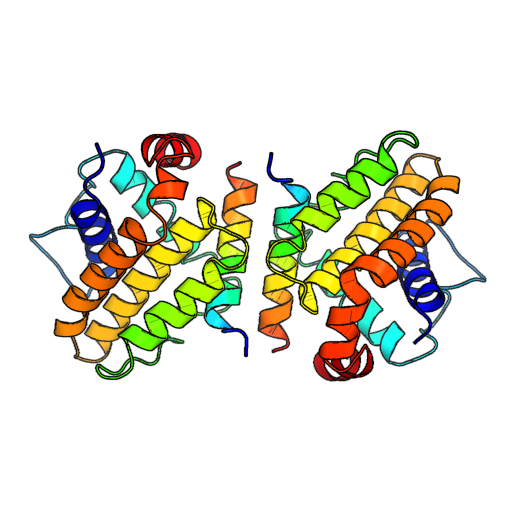 1
ATOM 1653 N N . ALA B 1 66 ? 7.971 -1.500 -5.182 1.00 57.39 66 ALA B N 1
ATOM 1654 C CA . ALA B 1 66 ? 9.233 -1.790 -5.849 1.00 62.55 66 ALA B CA 1
ATOM 1655 C C . ALA B 1 66 ? 9.353 -1.066 -7.194 1.00 64.46 66 ALA B C 1
ATOM 1656 O O . ALA B 1 66 ? 9.752 -1.658 -8.200 1.00 69.23 66 ALA B O 1
ATOM 1658 N N . GLN B 1 67 ? 8.972 0.209 -7.204 1.00 56.85 67 GLN B N 1
ATOM 1659 C CA . GLN B 1 67 ? 9.321 1.138 -8.276 1.00 55.10 67 GLN B CA 1
ATOM 1660 C C . GLN B 1 67 ? 9.542 2.465 -7.586 1.00 53.58 67 GLN B C 1
ATOM 1661 O O . GLN B 1 67 ? 9.723 3.508 -8.219 1.00 57.14 67 GLN B O 1
ATOM 1667 N N . LEU B 1 68 ? 9.488 2.398 -6.262 1.00 47.15 68 LEU B N 1
ATOM 1668 C CA . LEU B 1 68 ? 9.818 3.515 -5.407 1.00 39.02 68 LEU B CA 1
ATOM 1669 C C . LEU B 1 68 ? 11.289 3.396 -5.068 1.00 43.17 68 LEU B C 1
ATOM 1670 O O . LEU B 1 68 ? 11.731 2.400 -4.487 1.00 48.07 68 LEU B O 1
ATOM 1675 N N . HIS B 1 69 ? 12.052 4.400 -5.466 1.00 37.96 69 HIS B N 1
ATOM 1676 C CA . HIS B 1 69 ? 13.460 4.437 -5.135 1.00 39.38 69 HIS B CA 1
ATOM 1677 C C . HIS B 1 69 ? 13.631 5.630 -4.210 1.00 36.35 69 HIS B C 1
ATOM 1678 O O . HIS B 1 69 ? 13.502 6.787 -4.614 1.00 39.95 69 HIS B O 1
ATOM 1685 N N . VAL B 1 70 ? 13.866 5.317 -2.942 1.00 31.51 70 VAL B N 1
ATOM 1686 C CA . VAL B 1 70 ? 13.691 6.270 -1.863 1.00 30.61 70 VAL B CA 1
ATOM 1687 C C . VAL B 1 70 ? 15.025 6.739 -1.292 1.00 25.59 70 VAL B C 1
ATOM 1688 O O . VAL B 1 70 ? 15.874 5.921 -0.959 1.00 26.30 70 VAL B O 1
ATOM 1692 N N . THR B 1 71 ? 15.214 8.054 -1.196 1.00 23.92 71 THR B N 1
ATOM 1693 C CA . THR B 1 71 ? 16.306 8.622 -0.396 1.00 19.65 71 THR B CA 1
ATOM 1694 C C . THR B 1 71 ? 15.746 9.782 0.426 1.00 23.47 71 THR B C 1
ATOM 1695 O O . THR B 1 71 ? 14.762 10.411 0.022 1.00 21.66 71 THR B O 1
ATOM 1699 N N . PRO B 1 72 ? 16.351 10.073 1.588 1.00 22.14 72 PRO B N 1
ATOM 1700 C CA . PRO B 1 72 ? 15.801 11.127 2.450 1.00 23.41 72 PRO B CA 1
ATOM 1701 C C . PRO B 1 72 ? 15.789 12.495 1.766 1.00 25.69 72 PRO B C 1
ATOM 1702 O O . PRO B 1 72 ? 14.856 13.275 1.980 1.00 25.77 72 PRO B O 1
ATOM 1706 N N . GLY B 1 73 ? 16.798 12.769 0.942 1.00 24.32 73 GLY B N 1
ATOM 1707 C CA . GLY B 1 73 ? 16.916 14.060 0.287 1.00 23.68 73 GLY B CA 1
ATOM 1708 C C . GLY B 1 73 ? 15.997 14.245 -0.904 1.00 22.57 73 GLY B C 1
ATOM 1709 O O . GLY B 1 73 ? 15.704 15.380 -1.292 1.00 28.03 73 GLY B O 1
ATOM 1710 N N . SER B 1 74 ? 15.542 13.139 -1.492 1.00 19.21 74 SER B N 1
ATOM 1711 C CA . SER B 1 74 ? 14.682 13.225 -2.672 1.00 22.23 74 SER B CA 1
ATOM 1712 C C . SER B 1 74 ? 13.235 12.814 -2.416 1.00 22.58 74 SER B C 1
ATOM 1713 O O . SER B 1 74 ? 12.386 12.988 -3.282 1.00 22.03 74 SER B O 1
ATOM 1716 N N . ALA B 1 75 ? 12.951 12.270 -1.240 1.00 16.95 75 ALA B N 1
ATOM 1717 C CA . ALA B 1 75 ? 11.619 11.706 -0.983 1.00 19.69 75 ALA B CA 1
ATOM 1718 C C . ALA B 1 75 ? 10.473 12.714 -1.116 1.00 16.94 75 ALA B C 1
ATOM 1719 O O . ALA B 1 75 ? 9.443 12.406 -1.727 1.00 17.69 75 ALA B O 1
ATOM 1721 N N . GLN B 1 76 ? 10.627 13.899 -0.536 1.00 17.62 76 GLN B N 1
ATOM 1722 C CA . GLN B 1 76 ? 9.529 14.860 -0.566 1.00 19.42 76 GLN B CA 1
ATOM 1723 C C . GLN B 1 76 ? 9.252 15.321 -1.994 1.00 20.19 76 GLN B C 1
ATOM 1724 O O . GLN B 1 76 ? 8.088 15.366 -2.432 1.00 18.36 76 GLN B O 1
ATOM 1730 N N . GLN B 1 77 ? 10.316 15.633 -2.730 1.00 22.20 77 GLN B N 1
ATOM 1731 C CA . GLN B 1 77 ? 10.200 16.020 -4.133 1.00 21.07 77 GLN B CA 1
ATOM 1732 C C . GLN B 1 77 ? 9.484 14.950 -4.948 1.00 17.45 77 GLN B C 1
ATOM 1733 O O . GLN B 1 77 ? 8.560 15.249 -5.724 1.00 20.68 77 GLN B O 1
ATOM 1739 N N . ARG B 1 78 ? 9.899 13.703 -4.770 1.00 19.47 78 ARG B N 1
ATOM 1740 C CA . ARG B 1 78 ? 9.320 12.618 -5.546 1.00 19.57 78 ARG B CA 1
ATOM 1741 C C . ARG B 1 78 ? 7.861 12.393 -5.154 1.00 15.85 78 ARG B C 1
ATOM 1742 O O . ARG B 1 78 ? 7.017 12.175 -6.018 1.00 17.43 78 ARG B O 1
ATOM 1750 N N . PHE B 1 79 ? 7.567 12.464 -3.857 1.00 16.94 79 PHE B N 1
ATOM 1751 C CA . PHE B 1 79 ? 6.199 12.317 -3.378 1.00 14.53 79 PHE B CA 1
ATOM 1752 C C . PHE B 1 79 ? 5.297 13.364 -4.052 1.00 16.26 79 PHE B C 1
ATOM 1753 O O . PHE B 1 79 ? 4.189 13.051 -4.530 1.00 14.36 79 PHE B O 1
ATOM 1761 N N . THR B 1 80 ? 5.786 14.598 -4.122 1.00 16.18 80 THR B N 1
ATOM 1762 C CA . THR B 1 80 ? 4.997 15.709 -4.651 1.00 14.12 80 THR B CA 1
ATOM 1763 C C . THR B 1 80 ? 4.826 15.590 -6.170 1.00 15.30 80 THR B C 1
ATOM 1764 O O . THR B 1 80 ? 3.729 15.816 -6.701 1.00 18.30 80 THR B O 1
ATOM 1768 N N . GLN B 1 81 ? 5.898 15.194 -6.859 1.00 16.08 81 GLN B N 1
ATOM 1769 C CA . GLN B 1 81 ? 5.854 15.004 -8.307 1.00 17.15 81 GLN B CA 1
ATOM 1770 C C . GLN B 1 81 ? 4.859 13.920 -8.715 1.00 19.54 81 GLN B C 1
ATOM 1771 O O . GLN B 1 81 ? 4.077 14.100 -9.655 1.00 17.68 81 GLN B O 1
ATOM 1777 N N . VAL B 1 82 ? 4.903 12.781 -8.027 1.00 15.29 82 VAL B N 1
ATOM 1778 C CA . VAL B 1 82 ? 3.986 11.687 -8.357 1.00 13.99 82 VAL B CA 1
ATOM 1779 C C . VAL B 1 82 ? 2.548 12.117 -8.067 1.00 15.18 82 VAL B C 1
ATOM 1780 O O . VAL B 1 82 ? 1.634 11.877 -8.867 1.00 14.06 82 VAL B O 1
ATOM 1784 N N . SER B 1 83 ? 2.344 12.754 -6.914 1.00 13.22 83 SER B N 1
ATOM 1785 C CA . SER B 1 83 ? 1.010 13.182 -6.503 1.00 12.99 83 SER B CA 1
ATOM 1786 C C . SER B 1 83 ? 0.447 14.224 -7.464 1.00 14.36 83 SER B C 1
ATOM 1787 O O . SER B 1 83 ? -0.746 14.184 -7.816 1.00 12.77 83 SER B O 1
ATOM 1790 N N . ASP B 1 84 ? 1.293 15.166 -7.880 1.00 15.31 84 ASP B N 1
ATOM 1791 C CA . ASP B 1 84 ? 0.824 16.207 -8.795 1.00 14.26 84 ASP B CA 1
ATOM 1792 C C . ASP B 1 84 ? 0.395 15.618 -10.129 1.00 15.59 84 ASP B C 1
ATOM 1793 O O . ASP B 1 84 ? -0.589 16.073 -10.725 1.00 17.28 84 ASP B O 1
ATOM 1798 N N . GLU B 1 85 ? 1.127 14.619 -10.617 1.00 14.88 85 GLU B N 1
ATOM 1799 C CA . GLU B 1 85 ? 0.727 13.944 -11.858 1.00 12.40 85 GLU B CA 1
ATOM 1800 C C . GLU B 1 85 ? -0.585 13.167 -11.663 1.00 12.95 85 GLU B C 1
ATOM 1801 O O . GLU B 1 85 ? -1.512 13.223 -12.508 1.00 14.03 85 GLU B O 1
ATOM 1807 N N . LEU B 1 86 ? -0.676 12.462 -10.539 1.00 12.76 86 LEU B N 1
ATOM 1808 C CA . LEU B 1 86 ? -1.872 11.691 -10.206 1.00 13.32 86 LEU B CA 1
ATOM 1809 C C . LEU B 1 86 ? -3.127 12.563 -10.248 1.00 14.90 86 LEU B C 1
ATOM 1810 O O . LEU B 1 86 ? -4.191 12.117 -10.712 1.00 15.10 86 LEU B O 1
ATOM 1815 N N . PHE B 1 87 ? -2.995 13.818 -9.806 1.00 12.58 87 PHE B N 1
ATOM 1816 C CA . PHE B 1 87 ? -4.170 14.675 -9.689 1.00 13.69 87 PHE B CA 1
ATOM 1817 C C . PHE B 1 87 ? -4.334 15.665 -10.829 1.00 16.65 87 PHE B C 1
ATOM 1818 O O . PHE B 1 87 ? -5.211 16.532 -10.774 1.00 16.38 87 PHE B O 1
ATOM 1826 N N A GLN B 1 88 ? -3.510 15.539 -11.863 0.57 14.87 88 GLN B N 1
ATOM 1827 N N B GLN B 1 88 ? -3.513 15.526 -11.870 0.43 14.73 88 GLN B N 1
ATOM 1828 C CA A GLN B 1 88 ? -3.673 16.410 -13.016 0.57 14.00 88 GLN B CA 1
ATOM 1829 C CA B GLN B 1 88 ? -3.676 16.361 -13.058 0.43 14.71 88 GLN B CA 1
ATOM 1830 C C A GLN B 1 88 ? -5.040 16.162 -13.644 0.57 13.90 88 GLN B C 1
ATOM 1831 C C B GLN B 1 88 ? -5.068 16.144 -13.638 0.43 13.82 88 GLN B C 1
ATOM 1832 O O A GLN B 1 88 ? -5.384 15.022 -13.958 0.57 13.44 88 GLN B O 1
ATOM 1833 O O B GLN B 1 88 ? -5.462 15.010 -13.910 0.43 13.35 88 GLN B O 1
ATOM 1844 N N . GLY B 1 89 ? -5.817 17.227 -13.815 1.00 13.37 89 GLY B N 1
ATOM 1845 C CA . GLY B 1 89 ? -7.188 17.121 -14.302 1.00 14.22 89 GLY B CA 1
ATOM 1846 C C . GLY B 1 89 ? -8.217 17.210 -13.182 1.00 16.41 89 GLY B C 1
ATOM 1847 O O . GLY B 1 89 ? -9.411 17.410 -13.441 1.00 20.01 89 GLY B O 1
ATOM 1848 N N . GLY B 1 90 ? -7.765 17.046 -11.939 1.00 16.44 90 GLY B N 1
ATOM 1849 C CA . GLY B 1 90 ? -8.648 17.189 -10.792 1.00 16.61 90 GLY B CA 1
ATOM 1850 C C . GLY B 1 90 ? -8.740 15.929 -9.953 1.00 18.24 90 GLY B C 1
ATOM 1851 O O . GLY B 1 90 ? -8.552 14.820 -10.461 1.00 17.07 90 GLY B O 1
ATOM 1852 N N . PRO B 1 91 ? -9.037 16.079 -8.654 1.00 14.93 91 PRO B N 1
ATOM 1853 C CA . PRO B 1 91 ? -9.248 14.867 -7.861 1.00 15.45 91 PRO B CA 1
ATOM 1854 C C . PRO B 1 91 ? -10.551 14.128 -8.179 1.00 12.25 91 PRO B C 1
ATOM 1855 O O . PRO B 1 91 ? -11.515 14.684 -8.731 1.00 15.24 91 PRO B O 1
ATOM 1859 N N . ASN B 1 92 ? -10.552 12.849 -7.824 1.00 14.34 92 ASN B N 1
ATOM 1860 C CA . ASN B 1 92 ? -11.786 12.092 -7.669 1.00 14.10 92 ASN B CA 1
ATOM 1861 C C . ASN B 1 92 ? -11.534 11.048 -6.588 1.00 14.28 92 ASN B C 1
ATOM 1862 O O . ASN B 1 92 ? -10.390 10.914 -6.120 1.00 12.72 92 ASN B O 1
ATOM 1867 N N . TRP B 1 93 ? -12.568 10.318 -6.175 1.00 14.56 93 TRP B N 1
ATOM 1868 C CA . TRP B 1 93 ? -12.400 9.378 -5.071 1.00 14.50 93 TRP B CA 1
ATOM 1869 C C . TRP B 1 93 ? -11.390 8.269 -5.378 1.00 13.69 93 TRP B C 1
ATOM 1870 O O . TRP B 1 93 ? -10.594 7.896 -4.511 1.00 13.56 93 TRP B O 1
ATOM 1881 N N . GLY B 1 94 ? -11.393 7.768 -6.613 1.00 13.88 94 GLY B N 1
ATOM 1882 C CA . GLY B 1 94 ? -10.453 6.728 -7.011 1.00 13.51 94 GLY B CA 1
ATOM 1883 C C . GLY B 1 94 ? -9.009 7.206 -6.952 1.00 12.38 94 GLY B C 1
ATOM 1884 O O . GLY B 1 94 ? -8.119 6.464 -6.547 1.00 13.27 94 GLY B O 1
ATOM 1885 N N . ARG B 1 95 ? -8.777 8.435 -7.387 1.00 13.14 95 ARG B N 1
ATOM 1886 C CA . ARG B 1 95 ? -7.442 9.015 -7.306 1.00 14.91 95 ARG B CA 1
ATOM 1887 C C . ARG B 1 95 ? -7.025 9.264 -5.864 1.00 13.49 95 ARG B C 1
ATOM 1888 O O . ARG B 1 95 ? -5.837 9.172 -5.543 1.00 11.43 95 ARG B O 1
ATOM 1896 N N . LEU B 1 96 ? -7.986 9.576 -4.992 1.00 12.67 96 LEU B N 1
ATOM 1897 C CA . LEU B 1 96 ? -7.670 9.705 -3.567 1.00 13.61 96 LEU B CA 1
ATOM 1898 C C . LEU B 1 96 ? -7.221 8.366 -2.984 1.00 12.67 96 LEU B C 1
ATOM 1899 O O . LEU B 1 96 ? -6.276 8.317 -2.184 1.00 13.01 96 LEU B O 1
ATOM 1904 N N . VAL B 1 97 ? -7.882 7.275 -3.367 1.00 12.39 97 VAL B N 1
ATOM 1905 C CA . VAL B 1 97 ? -7.430 5.953 -2.948 1.00 12.70 97 VAL B CA 1
ATOM 1906 C C . VAL B 1 97 ? -6.012 5.679 -3.438 1.00 12.70 97 VAL B C 1
ATOM 1907 O O . VAL B 1 97 ? -5.160 5.225 -2.662 1.00 13.80 97 VAL B O 1
ATOM 1911 N N . ALA B 1 98 ? -5.747 6.010 -4.705 1.00 13.47 98 ALA B N 1
ATOM 1912 C CA . ALA B 1 98 ? -4.407 5.877 -5.280 1.00 12.55 98 ALA B CA 1
ATOM 1913 C C . ALA B 1 98 ? -3.368 6.599 -4.437 1.00 11.53 98 ALA B C 1
ATOM 1914 O O . ALA B 1 98 ? -2.289 6.075 -4.196 1.00 13.57 98 ALA B O 1
ATOM 1916 N N . PHE B 1 99 ? -3.713 7.807 -4.007 1.00 11.43 99 PHE B N 1
ATOM 1917 C CA . PHE B 1 99 ? -2.826 8.649 -3.209 1.00 10.46 99 PHE B CA 1
ATOM 1918 C C . PHE B 1 99 ? -2.472 7.992 -1.874 1.00 12.33 99 PHE B C 1
ATOM 1919 O O . PHE B 1 99 ? -1.291 7.966 -1.469 1.00 12.46 99 PHE B O 1
ATOM 1927 N N . PHE B 1 100 ? -3.488 7.494 -1.169 1.00 13.84 100 PHE B N 1
ATOM 1928 C CA . PHE B 1 100 ? -3.231 6.747 0.075 1.00 12.09 100 PHE B CA 1
ATOM 1929 C C . PHE B 1 100 ? -2.365 5.503 -0.142 1.00 13.28 100 PHE B C 1
ATOM 1930 O O . PHE B 1 100 ? -1.421 5.251 0.607 1.00 14.16 100 PHE B O 1
ATOM 1938 N N . VAL B 1 101 ? -2.662 4.729 -1.180 1.00 11.53 101 VAL B N 1
ATOM 1939 C CA . VAL B 1 101 ? -1.869 3.543 -1.481 1.00 13.63 101 VAL B CA 1
ATOM 1940 C C . VAL B 1 101 ? -0.406 3.897 -1.781 1.00 13.82 101 VAL B C 1
ATOM 1941 O O . VAL B 1 101 ? 0.504 3.234 -1.305 1.00 13.94 101 VAL B O 1
ATOM 1945 N N . PHE B 1 102 ? -0.195 4.955 -2.562 1.00 11.46 102 PHE B N 1
ATOM 1946 C CA . PHE B 1 102 ? 1.143 5.417 -2.883 1.00 12.75 102 PHE B CA 1
ATOM 1947 C C . PHE B 1 102 ? 1.886 5.851 -1.623 1.00 11.58 102 PHE B C 1
ATOM 1948 O O . PHE B 1 102 ? 3.039 5.442 -1.412 1.00 13.46 102 PHE B O 1
ATOM 1956 N N . GLY B 1 103 ? 1.235 6.651 -0.769 1.00 13.26 103 GLY B N 1
ATOM 1957 C CA . GLY B 1 103 ? 1.901 7.158 0.427 1.00 12.20 103 GLY B CA 1
ATOM 1958 C C . GLY B 1 103 ? 2.287 6.008 1.327 1.00 10.47 103 GLY B C 1
ATOM 1959 O O . GLY B 1 103 ? 3.397 5.963 1.861 1.00 12.07 103 GLY B O 1
ATOM 1960 N N . ALA B 1 104 ? 1.368 5.060 1.493 1.00 11.70 104 ALA B N 1
ATOM 1961 C CA . ALA B 1 104 ? 1.642 3.879 2.306 1.00 12.46 104 ALA B CA 1
ATOM 1962 C C . ALA B 1 104 ? 2.767 3.037 1.712 1.00 13.04 104 ALA B C 1
ATOM 1963 O O . ALA B 1 104 ? 3.587 2.472 2.455 1.00 15.48 104 ALA B O 1
ATOM 1965 N N . ALA B 1 105 ? 2.828 2.956 0.380 1.00 10.79 105 ALA B N 1
ATOM 1966 C CA . ALA B 1 105 ? 3.875 2.165 -0.253 1.00 12.77 105 ALA B CA 1
ATOM 1967 C C . ALA B 1 105 ? 5.236 2.836 -0.069 1.00 11.94 105 ALA B C 1
ATOM 1968 O O . ALA B 1 105 ? 6.252 2.160 0.096 1.00 15.69 105 ALA B O 1
ATOM 1970 N N . LEU B 1 106 ? 5.247 4.169 -0.064 1.00 12.09 106 LEU B N 1
ATOM 1971 C CA . LEU B 1 106 ? 6.480 4.912 0.163 1.00 15.79 106 LEU B CA 1
ATOM 1972 C C . LEU B 1 106 ? 6.980 4.657 1.587 1.00 16.05 106 LEU B C 1
ATOM 1973 O O . LEU B 1 106 ? 8.185 4.502 1.824 1.00 15.49 106 LEU B O 1
ATOM 1978 N N . CYS B 1 107 ? 6.044 4.594 2.533 1.00 15.89 107 CYS B N 1
ATOM 1979 C CA . CYS B 1 107 ? 6.391 4.277 3.914 1.00 11.70 107 CYS B CA 1
ATOM 1980 C C . CYS B 1 107 ? 6.941 2.862 4.056 1.00 16.58 107 CYS B C 1
ATOM 1981 O O . CYS B 1 107 ? 7.964 2.637 4.715 1.00 14.73 107 CYS B O 1
ATOM 1984 N N . ALA B 1 108 ? 6.268 1.904 3.430 1.00 15.30 108 ALA B N 1
ATOM 1985 C CA . ALA B 1 108 ? 6.730 0.523 3.444 1.00 13.68 108 ALA B CA 1
ATOM 1986 C C . ALA B 1 108 ? 8.138 0.397 2.869 1.00 17.62 108 ALA B C 1
ATOM 1987 O O . ALA B 1 108 ? 9.001 -0.266 3.455 1.00 16.51 108 ALA B O 1
ATOM 1989 N N . GLU B 1 109 ? 8.371 1.028 1.719 1.00 17.01 109 GLU B N 1
ATOM 1990 C CA . GLU B 1 109 ? 9.682 0.941 1.089 1.00 20.04 109 GLU B CA 1
ATOM 1991 C C . GLU B 1 109 ? 10.758 1.627 1.933 1.00 18.75 109 GLU B C 1
ATOM 1992 O O . GLU B 1 109 ? 11.901 1.164 1.970 1.00 21.01 109 GLU B O 1
ATOM 1998 N N . SER B 1 110 ? 10.385 2.689 2.646 1.00 14.49 110 SER B N 1
ATOM 1999 C CA . SER B 1 110 ? 11.309 3.353 3.570 1.00 16.89 110 SER B CA 1
ATOM 2000 C C . SER B 1 110 ? 11.747 2.422 4.697 1.00 16.74 110 SER B C 1
ATOM 2001 O O . SER B 1 110 ? 12.930 2.374 5.047 1.00 19.08 110 SER B O 1
ATOM 2004 N N . VAL B 1 111 ? 10.806 1.683 5.277 1.00 18.02 111 VAL B N 1
ATOM 2005 C CA . VAL B 1 111 ? 11.162 0.726 6.328 1.00 18.73 111 VAL B CA 1
ATOM 2006 C C . VAL B 1 111 ? 12.055 -0.389 5.768 1.00 20.98 111 VAL B C 1
ATOM 2007 O O . VAL B 1 111 ? 13.069 -0.752 6.379 1.00 21.28 111 VAL B O 1
ATOM 2011 N N . ASN B 1 112 ? 11.676 -0.915 4.606 1.00 19.28 112 ASN B N 1
ATOM 2012 C CA . ASN B 1 112 ? 12.431 -1.954 3.907 1.00 19.49 112 ASN B CA 1
ATOM 2013 C C . ASN B 1 112 ? 13.888 -1.544 3.702 1.00 23.55 112 ASN B C 1
ATOM 2014 O O . ASN B 1 112 ? 14.813 -2.353 3.867 1.00 23.63 112 ASN B O 1
ATOM 2019 N N . LYS B 1 113 ? 14.087 -0.273 3.370 1.00 22.22 113 LYS B N 1
ATOM 2020 C CA . LYS B 1 113 ? 15.414 0.256 3.088 1.00 23.28 113 LYS B CA 1
ATOM 2021 C C . LYS B 1 113 ? 16.056 0.903 4.321 1.00 25.79 113 LYS B C 1
ATOM 2022 O O . LYS B 1 113 ? 16.951 1.743 4.192 1.00 25.51 113 LYS B O 1
ATOM 2028 N N . GLU B 1 114 ? 15.583 0.509 5.506 1.00 24.07 114 GLU B N 1
ATOM 2029 C CA . GLU B 1 114 ? 16.151 0.955 6.790 1.00 22.36 114 GLU B CA 1
ATOM 2030 C C . GLU B 1 114 ? 16.202 2.467 6.936 1.00 26.66 114 GLU B C 1
ATOM 2031 O O . GLU B 1 114 ? 17.204 3.045 7.377 1.00 35.18 114 GLU B O 1
ATOM 2037 N N . MET B 1 115 ? 15.099 3.102 6.557 1.00 23.01 115 MET B N 1
ATOM 2038 C CA . MET B 1 115 ? 14.928 4.530 6.740 1.00 26.75 115 MET B CA 1
ATOM 2039 C C . MET B 1 115 ? 13.575 4.760 7.382 1.00 23.83 115 MET B C 1
ATOM 2040 O O . MET B 1 115 ? 12.747 5.528 6.878 1.00 21.38 115 MET B O 1
ATOM 2045 N N . GLU B 1 116 ? 13.355 4.071 8.497 1.00 26.53 116 GLU B N 1
ATOM 2046 C CA . GLU B 1 116 ? 12.112 4.200 9.248 1.00 26.64 116 GLU B CA 1
ATOM 2047 C C . GLU B 1 116 ? 11.717 5.644 9.596 1.00 25.13 116 GLU B C 1
ATOM 2048 O O . GLU B 1 116 ? 10.529 5.956 9.605 1.00 21.02 116 GLU B O 1
ATOM 2054 N N . PRO B 1 117 ? 12.694 6.530 9.887 1.00 20.30 117 PRO B N 1
ATOM 2055 C CA . PRO B 1 117 ? 12.247 7.895 10.200 1.00 21.54 117 PRO B CA 1
ATOM 2056 C C . PRO B 1 117 ? 11.464 8.595 9.078 1.00 25.78 117 PRO B C 1
ATOM 2057 O O . PRO B 1 117 ? 10.731 9.558 9.353 1.00 24.21 117 PRO B O 1
ATOM 2061 N N . LEU B 1 118 ? 11.601 8.124 7.842 1.00 19.30 118 LEU B N 1
ATOM 2062 C CA . LEU B 1 118 ? 10.852 8.719 6.747 1.00 20.98 118 LEU B CA 1
ATOM 2063 C C . LEU B 1 118 ? 9.364 8.436 6.870 1.00 22.75 118 LEU B C 1
ATOM 2064 O O . LEU B 1 118 ? 8.549 9.167 6.301 1.00 21.35 118 LEU B O 1
ATOM 2069 N N . VAL B 1 119 ? 8.990 7.374 7.585 1.00 17.59 119 VAL B N 1
ATOM 2070 C CA . VAL B 1 119 ? 7.559 7.056 7.709 1.00 15.68 119 VAL B CA 1
ATOM 2071 C C . VAL B 1 119 ? 6.776 8.240 8.273 1.00 17.68 119 VAL B C 1
ATOM 2072 O O . VAL B 1 119 ? 5.751 8.662 7.701 1.00 17.41 119 VAL B O 1
ATOM 2076 N N . GLY B 1 120 ? 7.267 8.799 9.379 1.00 19.18 120 GLY B N 1
ATOM 2077 C CA . GLY B 1 120 ? 6.619 9.946 9.985 1.00 17.52 120 GLY B CA 1
ATOM 2078 C C . GLY B 1 120 ? 6.610 11.168 9.078 1.00 14.68 120 GLY B C 1
ATOM 2079 O O . GLY B 1 120 ? 5.625 11.912 9.027 1.00 17.37 120 GLY B O 1
ATOM 2080 N N . GLN B 1 121 ? 7.702 11.362 8.342 1.00 17.47 121 GLN B N 1
ATOM 2081 C CA . GLN B 1 121 ? 7.770 12.481 7.414 1.00 19.57 121 GLN B CA 1
ATOM 2082 C C . GLN B 1 121 ? 6.767 12.301 6.287 1.00 16.21 121 GLN B C 1
ATOM 2083 O O . GLN B 1 121 ? 6.041 13.234 5.968 1.00 17.64 121 GLN B O 1
ATOM 2089 N N . VAL B 1 122 ? 6.720 11.104 5.699 1.00 14.39 122 VAL B N 1
ATOM 2090 C CA . VAL B 1 122 ? 5.775 10.877 4.603 1.00 15.38 122 VAL B CA 1
ATOM 2091 C C . VAL B 1 122 ? 4.325 11.072 5.067 1.00 15.07 122 VAL B C 1
ATOM 2092 O O . VAL B 1 122 ? 3.520 11.692 4.355 1.00 14.62 122 VAL B O 1
ATOM 2096 N N . GLN B 1 123 ? 3.983 10.570 6.256 1.00 14.67 123 GLN B N 1
ATOM 2097 C CA . GLN B 1 123 ? 2.639 10.810 6.791 1.00 13.22 123 GLN B CA 1
ATOM 2098 C C . GLN B 1 123 ? 2.324 12.301 6.915 1.00 13.29 123 GLN B C 1
ATOM 2099 O O . GLN B 1 123 ? 1.235 12.735 6.558 1.00 15.32 123 GLN B O 1
ATOM 2105 N N . GLU B 1 124 ? 3.281 13.085 7.417 1.00 16.81 124 GLU B N 1
ATOM 2106 C CA . GLU B 1 124 ? 3.093 14.534 7.490 1.00 19.02 124 GLU B CA 1
ATOM 2107 C C . GLU B 1 124 ? 2.870 15.167 6.115 1.00 14.70 124 GLU B C 1
ATOM 2108 O O . GLU B 1 124 ? 2.002 16.027 5.961 1.00 17.13 124 GLU B O 1
ATOM 2114 N N . TRP B 1 125 ? 3.641 14.712 5.124 1.00 16.33 125 TRP B N 1
ATOM 2115 C CA . TRP B 1 125 ? 3.516 15.219 3.766 1.00 15.43 125 TRP B CA 1
ATOM 2116 C C . TRP B 1 125 ? 2.153 14.859 3.222 1.00 16.49 125 TRP B C 1
ATOM 2117 O O . TRP B 1 125 ? 1.545 15.654 2.519 1.00 15.29 125 TRP B O 1
ATOM 2128 N N . MET B 1 126 ? 1.677 13.655 3.529 1.00 14.84 126 MET B N 1
ATOM 2129 C CA . MET B 1 126 ? 0.335 13.269 3.105 1.00 13.38 126 MET B CA 1
ATOM 2130 C C . MET B 1 126 ? -0.733 14.191 3.681 1.00 15.23 126 MET B C 1
ATOM 2131 O O . MET B 1 126 ? -1.622 14.650 2.952 1.00 16.46 126 MET B O 1
ATOM 2136 N N . VAL B 1 127 ? -0.664 14.426 4.986 1.00 15.26 127 VAL B N 1
ATOM 2137 C CA . VAL B 1 127 ? -1.606 15.303 5.663 1.00 18.85 127 VAL B CA 1
ATOM 2138 C C . VAL B 1 127 ? -1.532 16.697 5.059 1.00 18.43 127 VAL B C 1
ATOM 2139 O O . VAL B 1 127 ? -2.569 17.314 4.793 1.00 19.93 127 VAL B O 1
ATOM 2143 N N . GLU B 1 128 ? -0.311 17.174 4.819 1.00 17.26 128 GLU B N 1
ATOM 2144 C CA . GLU B 1 128 ? -0.119 18.507 4.254 1.00 17.05 128 GLU B CA 1
ATOM 2145 C C . GLU B 1 128 ? -0.784 18.572 2.888 1.00 18.62 128 GLU B C 1
ATOM 2146 O O . GLU B 1 128 ? -1.579 19.473 2.618 1.00 21.66 128 GLU B O 1
ATOM 2152 N N . TYR B 1 129 ? -0.479 17.597 2.041 1.00 18.49 129 TYR B N 1
ATOM 2153 C CA . TYR B 1 129 ? -1.024 17.581 0.689 1.00 19.23 129 TYR B CA 1
ATOM 2154 C C . TYR B 1 129 ? -2.551 17.508 0.713 1.00 23.24 129 TYR B C 1
ATOM 2155 O O . TYR B 1 129 ? -3.239 18.227 -0.032 1.00 18.95 129 TYR B O 1
ATOM 2164 N N . LEU B 1 130 ? -3.091 16.643 1.567 1.00 18.72 130 LEU B N 1
ATOM 2165 C CA . LEU B 1 130 ? -4.537 16.520 1.699 1.00 16.83 130 LEU B CA 1
ATOM 2166 C C . LEU B 1 130 ? -5.186 17.843 2.111 1.00 22.62 130 LEU B C 1
ATOM 2167 O O . LEU B 1 130 ? -6.189 18.256 1.531 1.00 26.91 130 LEU B O 1
ATOM 2172 N N . GLU B 1 131 ? -4.607 18.506 3.106 1.00 22.61 131 GLU B N 1
ATOM 2173 C CA . GLU B 1 131 ? -5.208 19.726 3.646 1.00 22.62 131 GLU B CA 1
ATOM 2174 C C . GLU B 1 131 ? -5.041 20.953 2.744 1.00 29.69 131 GLU B C 1
ATOM 2175 O O . GLU B 1 131 ? -5.840 21.892 2.819 1.00 35.51 131 GLU B O 1
ATOM 2181 N N . THR B 1 132 ? -4.034 20.935 1.875 1.00 29.60 132 THR B N 1
ATOM 2182 C CA . THR B 1 132 ? -3.738 22.096 1.025 1.00 36.07 132 THR B CA 1
ATOM 2183 C C . THR B 1 132 ? -4.121 21.964 -0.449 1.00 33.07 132 THR B C 1
ATOM 2184 O O . THR B 1 132 ? -4.372 22.966 -1.117 1.00 39.71 132 THR B O 1
ATOM 2188 N N . ARG B 1 133 ? -4.166 20.740 -0.960 1.00 25.05 133 ARG B N 1
ATOM 2189 C CA . ARG B 1 133 ? -4.469 20.519 -2.364 1.00 26.80 133 ARG B CA 1
ATOM 2190 C C . ARG B 1 133 ? -5.846 19.921 -2.537 1.00 30.55 133 ARG B C 1
ATOM 2191 O O . ARG B 1 133 ? -6.533 20.207 -3.518 1.00 32.44 133 ARG B O 1
ATOM 2199 N N . LEU B 1 134 ? -6.234 19.065 -1.595 1.00 22.79 134 LEU B N 1
ATOM 2200 C CA . LEU B 1 134 ? -7.378 18.189 -1.811 1.00 22.48 134 LEU B CA 1
ATOM 2201 C C . LEU B 1 134 ? -8.602 18.531 -0.962 1.00 21.55 134 LEU B C 1
ATOM 2202 O O . LEU B 1 134 ? -9.697 18.053 -1.248 1.00 22.37 134 LEU B O 1
ATOM 2207 N N . ALA B 1 135 ? -8.407 19.357 0.065 1.00 22.37 135 ALA B N 1
ATOM 2208 C CA . ALA B 1 135 ? -9.432 19.612 1.081 1.00 26.69 135 ALA B CA 1
ATOM 2209 C C . ALA B 1 135 ? -10.675 20.284 0.508 1.00 31.27 135 ALA B C 1
ATOM 2210 O O . ALA B 1 135 ? -11.811 19.933 0.866 1.00 26.15 135 ALA B O 1
ATOM 2212 N N . ASP B 1 136 ? -10.464 21.250 -0.379 1.00 31.57 136 ASP B N 1
ATOM 2213 C CA . ASP B 1 136 ? -11.582 21.947 -0.988 1.00 32.36 136 ASP B CA 1
ATOM 2214 C C . ASP B 1 136 ? -12.430 20.991 -1.828 1.00 25.17 136 ASP B C 1
ATOM 2215 O O . ASP B 1 136 ? -13.653 21.012 -1.721 1.00 27.24 136 ASP B O 1
ATOM 2220 N N . TRP B 1 137 ? -11.790 20.139 -2.631 1.00 24.79 137 TRP B N 1
ATOM 2221 C CA . TRP B 1 137 ? -12.528 19.163 -3.440 1.00 22.05 137 TRP B CA 1
ATOM 2222 C C . TRP B 1 137 ? -13.294 18.175 -2.559 1.00 21.41 137 TRP B C 1
ATOM 2223 O O . TRP B 1 137 ? -14.463 17.877 -2.814 1.00 20.61 137 TRP B O 1
ATOM 2234 N N . ILE B 1 138 ? -12.632 17.657 -1.532 1.00 22.18 138 ILE B N 1
ATOM 2235 C CA . ILE B 1 138 ? -13.272 16.702 -0.639 1.00 19.77 138 ILE B CA 1
ATOM 2236 C C . ILE B 1 138 ? -14.520 17.312 0.007 1.00 23.16 138 ILE B C 1
ATOM 2237 O O . ILE B 1 138 ? -15.584 16.690 0.018 1.00 24.39 138 ILE B O 1
ATOM 2242 N N . HIS B 1 139 ? -14.404 18.540 0.503 1.00 23.04 139 HIS B N 1
ATOM 2243 C CA . HIS B 1 139 ? -15.552 19.185 1.132 1.00 29.36 139 HIS B CA 1
ATOM 2244 C C . HIS B 1 139 ? -16.657 19.491 0.117 1.00 26.49 139 HIS B C 1
ATOM 2245 O O . HIS B 1 139 ? -17.840 19.357 0.427 1.00 29.34 139 HIS B O 1
ATOM 2252 N N . SER B 1 140 ? -16.269 19.891 -1.091 1.00 24.30 140 SER B N 1
ATOM 2253 C CA . SER B 1 140 ? -17.236 20.226 -2.133 1.00 25.34 140 SER B CA 1
ATOM 2254 C C . SER B 1 140 ? -17.992 18.996 -2.619 1.00 26.36 140 SER B C 1
ATOM 2255 O O . SER B 1 140 ? -19.084 19.112 -3.178 1.00 27.41 140 SER B O 1
ATOM 2258 N N . SER B 1 141 ? -17.404 17.821 -2.408 1.00 22.44 141 SER B N 1
ATOM 2259 C CA . SER B 1 141 ? -17.949 16.569 -2.926 1.00 21.43 141 SER B CA 1
ATOM 2260 C C . SER B 1 141 ? -18.715 15.764 -1.868 1.00 24.80 141 SER B C 1
ATOM 2261 O O . SER B 1 141 ? -18.980 14.572 -2.056 1.00 26.06 141 SER B O 1
ATOM 2264 N N . GLY B 1 142 ? -19.043 16.408 -0.752 1.00 26.07 142 GLY B N 1
ATOM 2265 C CA . GLY B 1 142 ? -19.826 15.767 0.293 1.00 29.99 142 GLY B CA 1
ATOM 2266 C C . GLY B 1 142 ? -19.009 15.227 1.453 1.00 30.97 142 GLY B C 1
ATOM 2267 O O . GLY B 1 142 ? -19.558 14.626 2.386 1.00 26.91 142 GLY B O 1
ATOM 2268 N N . GLY B 1 143 ? -17.695 15.431 1.387 1.00 24.28 143 GLY B N 1
ATOM 2269 C CA . GLY B 1 143 ? -16.785 14.980 2.428 1.00 23.94 143 GLY B CA 1
ATOM 2270 C C . GLY B 1 143 ? -16.547 13.483 2.437 1.00 21.09 143 GLY B C 1
ATOM 2271 O O . GLY B 1 143 ? -17.092 12.755 1.603 1.00 22.94 143 GLY B O 1
ATOM 2272 N N . TRP B 1 144 ? -15.743 13.021 3.393 1.00 21.86 144 TRP B N 1
ATOM 2273 C CA . TRP B 1 144 ? -15.401 11.606 3.481 1.00 21.25 144 TRP B CA 1
ATOM 2274 C C . TRP B 1 144 ? -16.625 10.709 3.726 1.00 22.08 144 TRP B C 1
ATOM 2275 O O . TRP B 1 144 ? -16.611 9.531 3.371 1.00 23.29 144 TRP B O 1
ATOM 2286 N N . ALA B 1 145 ? -17.691 11.267 4.306 1.00 28.42 145 ALA B N 1
ATOM 2287 C CA . ALA B 1 145 ? -18.953 10.528 4.442 1.00 26.35 145 ALA B CA 1
ATOM 2288 C C . ALA B 1 145 ? -19.476 10.022 3.097 1.00 25.59 145 ALA B C 1
ATOM 2289 O O . ALA B 1 145 ? -20.063 8.933 3.012 1.00 28.72 145 ALA B O 1
ATOM 2291 N N . GLU B 1 146 ? -19.264 10.814 2.050 1.00 21.40 146 GLU B N 1
ATOM 2292 C CA . GLU B 1 146 ? -19.692 10.435 0.717 1.00 22.15 146 GLU B CA 1
ATOM 2293 C C . GLU B 1 146 ? -18.862 9.258 0.213 1.00 21.36 146 GLU B C 1
ATOM 2294 O O . GLU B 1 146 ? -19.393 8.299 -0.346 1.00 23.44 146 GLU B O 1
ATOM 2300 N N . PHE B 1 147 ? -17.552 9.341 0.408 1.00 22.03 147 PHE B N 1
ATOM 2301 C CA . PHE B 1 147 ? -16.666 8.236 0.073 1.00 20.99 147 PHE B CA 1
ATOM 2302 C C . PHE B 1 147 ? -17.108 6.921 0.731 1.00 21.33 147 PHE B C 1
ATOM 2303 O O . PHE B 1 147 ? -17.178 5.875 0.078 1.00 25.67 147 PHE B O 1
ATOM 2311 N N . THR B 1 148 ? -17.390 6.980 2.026 1.00 20.62 148 THR B N 1
ATOM 2312 C CA . THR B 1 148 ? -17.784 5.799 2.786 1.00 24.70 148 THR B CA 1
ATOM 2313 C C . THR B 1 148 ? -19.054 5.181 2.203 1.00 23.97 148 THR B C 1
ATOM 2314 O O . THR B 1 148 ? -19.161 3.957 2.089 1.00 26.24 148 THR B O 1
ATOM 2318 N N . ALA B 1 149 ? -19.997 6.033 1.804 1.00 26.33 149 ALA B N 1
ATOM 2319 C CA . ALA B 1 149 ? -21.248 5.571 1.202 1.00 27.83 149 ALA B CA 1
ATOM 2320 C C . ALA B 1 149 ? -21.021 4.921 -0.161 1.00 31.57 149 ALA B C 1
ATOM 2321 O O . ALA B 1 149 ? -21.650 3.918 -0.495 1.00 32.41 149 ALA B O 1
ATOM 2323 N N . LEU B 1 150 ? -20.131 5.501 -0.956 1.00 26.07 150 LEU B N 1
ATOM 2324 C CA . LEU B 1 150 ? -19.884 4.996 -2.302 1.00 29.72 150 LEU B CA 1
ATOM 2325 C C . LEU B 1 150 ? -19.040 3.719 -2.296 1.00 32.06 150 LEU B C 1
ATOM 2326 O O . LEU B 1 150 ? -19.223 2.845 -3.147 1.00 39.75 150 LEU B O 1
ATOM 2331 N N . TYR B 1 151 ? -18.121 3.618 -1.339 1.00 28.44 151 TYR B N 1
ATOM 2332 C CA . TYR B 1 151 ? -17.053 2.614 -1.405 1.00 38.82 151 TYR B CA 1
ATOM 2333 C C . TYR B 1 151 ? -17.101 1.562 -0.296 1.00 47.19 151 TYR B C 1
ATOM 2334 O O . TYR B 1 151 ? -16.524 0.482 -0.433 1.00 51.14 151 TYR B O 1
ATOM 2343 N N . GLY B 1 152 ? -17.787 1.872 0.799 1.00 46.32 152 GLY B N 1
ATOM 2344 C CA . GLY B 1 152 ? -17.873 0.944 1.914 1.00 52.58 152 GLY B CA 1
ATOM 2345 C C . GLY B 1 152 ? -19.001 -0.062 1.772 1.00 52.74 152 GLY B C 1
ATOM 2346 O O . GLY B 1 152 ? -19.811 0.017 0.844 1.00 52.42 152 GLY B O 1
ATOM 2347 N N . ALA C 2 1 ? -22.443 15.905 -14.150 1.00 57.88 38 ALA P N 1
ATOM 2348 C CA . ALA C 2 1 ? -21.450 15.061 -13.499 1.00 54.02 38 ALA P CA 1
ATOM 2349 C C . ALA C 2 1 ? -20.366 14.628 -14.485 1.00 41.43 38 ALA P C 1
ATOM 2350 O O . ALA C 2 1 ? -20.430 14.937 -15.677 1.00 45.53 38 ALA P O 1
ATOM 2352 N N . ALA C 2 2 ? -19.366 13.916 -13.982 1.00 33.96 39 ALA P N 1
ATOM 2353 C CA . ALA C 2 2 ? -18.344 13.342 -14.847 1.00 33.62 39 ALA P CA 1
ATOM 2354 C C . ALA C 2 2 ? -18.949 12.238 -15.706 1.00 32.44 39 ALA P C 1
ATOM 2355 O O . ALA C 2 2 ? -19.862 11.532 -15.279 1.00 36.59 39 ALA P O 1
ATOM 2357 N N . ASP C 2 3 ? -18.443 12.091 -16.921 1.00 22.34 40 ASP P N 1
ATOM 2358 C CA . ASP C 2 3 ? -18.934 11.056 -17.817 1.00 21.07 40 ASP P CA 1
ATOM 2359 C C . ASP C 2 3 ? -18.198 9.742 -17.535 1.00 24.79 40 ASP P C 1
ATOM 2360 O O . ASP C 2 3 ? -16.984 9.666 -17.703 1.00 21.29 40 ASP P O 1
ATOM 2365 N N . PRO C 2 4 ? -18.925 8.705 -17.085 1.00 26.86 41 PRO P N 1
ATOM 2366 C CA . PRO C 2 4 ? -18.275 7.440 -16.717 1.00 24.71 41 PRO P CA 1
ATOM 2367 C C . PRO C 2 4 ? -17.579 6.755 -17.897 1.00 16.75 41 PRO P C 1
ATOM 2368 O O . PRO C 2 4 ? -16.526 6.154 -17.690 1.00 18.62 41 PRO P O 1
ATOM 2372 N N . LEU C 2 5 ? -18.143 6.832 -19.101 1.00 18.99 42 LEU P N 1
ATOM 2373 C CA . LEU C 2 5 ? -17.466 6.266 -20.265 1.00 18.53 42 LEU P CA 1
ATOM 2374 C C . LEU C 2 5 ? -16.163 7.012 -20.565 1.00 17.99 42 LEU P C 1
ATOM 2375 O O . LEU C 2 5 ? -15.132 6.388 -20.842 1.00 17.98 42 LEU P O 1
ATOM 2380 N N . GLY C 2 6 ? -16.205 8.343 -20.498 1.00 17.72 43 GLY P N 1
ATOM 2381 C CA . GLY C 2 6 ? -15.002 9.146 -20.661 1.00 17.71 43 GLY P CA 1
ATOM 2382 C C . GLY C 2 6 ? -13.930 8.768 -19.659 1.00 16.84 43 GLY P C 1
ATOM 2383 O O . GLY C 2 6 ? -12.749 8.689 -20.013 1.00 15.42 43 GLY P O 1
ATOM 2384 N N . GLN C 2 7 ? -14.340 8.533 -18.413 1.00 14.90 44 GLN P N 1
ATOM 2385 C CA . GLN C 2 7 ? -13.401 8.145 -17.355 1.00 14.24 44 GLN P CA 1
ATOM 2386 C C . GLN C 2 7 ? -12.772 6.789 -17.636 1.00 15.98 44 GLN P C 1
ATOM 2387 O O . GLN C 2 7 ? -11.574 6.588 -17.418 1.00 17.30 44 GLN P O 1
ATOM 2393 N N . ALA C 2 8 ? -13.580 5.853 -18.112 1.00 15.19 45 ALA P N 1
ATOM 2394 C CA . ALA C 2 8 ? -13.086 4.513 -18.377 1.00 14.53 45 ALA P CA 1
ATOM 2395 C C . ALA C 2 8 ? -12.091 4.529 -19.535 1.00 12.84 45 ALA P C 1
ATOM 2396 O O . ALA C 2 8 ? -11.056 3.850 -19.502 1.00 14.77 45 ALA P O 1
ATOM 2398 N N . LEU C 2 9 ? -12.442 5.266 -20.589 1.00 14.15 46 LEU P N 1
ATOM 2399 C CA . LEU C 2 9 ? -11.576 5.408 -21.755 1.00 15.21 46 LEU P CA 1
ATOM 2400 C C . LEU C 2 9 ? -10.250 6.027 -21.344 1.00 14.78 46 LEU P C 1
ATOM 2401 O O . LEU C 2 9 ? -9.173 5.604 -21.785 1.00 13.24 46 LEU P O 1
ATOM 2406 N N . ARG C 2 10 ? -10.345 7.038 -20.487 1.00 11.58 47 ARG P N 1
ATOM 2407 C CA . ARG C 2 10 ? -9.165 7.739 -19.991 1.00 13.25 47 ARG P CA 1
ATOM 2408 C C . ARG C 2 10 ? -8.268 6.792 -19.196 1.00 14.29 47 ARG P C 1
ATOM 24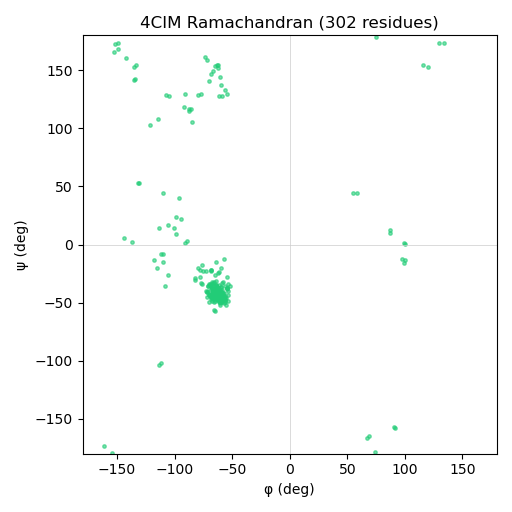09 O O . ARG C 2 10 ? -7.046 6.823 -19.336 1.00 13.66 47 ARG P O 1
ATOM 2417 N N . ALA C 2 11 ? -8.878 5.940 -18.378 1.00 12.95 48 ALA P N 1
ATOM 2418 C CA . ALA C 2 11 ? -8.106 4.979 -17.586 1.00 16.74 48 ALA P CA 1
ATOM 2419 C C . ALA C 2 11 ? -7.285 4.048 -18.476 1.00 14.05 48 ALA P C 1
ATOM 2420 O O . ALA C 2 11 ? -6.090 3.840 -18.238 1.00 15.78 48 ALA P O 1
ATOM 2422 N N . ILE C 2 12 ? -7.905 3.513 -19.522 1.00 13.24 49 ILE P N 1
ATOM 2423 C CA . ILE C 2 12 ? -7.165 2.606 -20.392 1.00 14.35 49 ILE P CA 1
ATOM 2424 C C . ILE C 2 12 ? -6.142 3.408 -21.203 1.00 15.06 49 ILE P C 1
ATOM 2425 O O . ILE C 2 12 ? -5.012 2.947 -21.442 1.00 13.92 49 ILE P O 1
ATOM 2430 N N . GLY C 2 13 ? -6.517 4.632 -21.577 1.00 14.39 50 GLY P N 1
ATOM 2431 C CA . GLY C 2 13 ? -5.603 5.518 -22.272 1.00 13.09 50 GLY P CA 1
ATOM 2432 C C . GLY C 2 13 ? -4.330 5.765 -21.469 1.00 12.98 50 GLY P C 1
ATOM 2433 O O . GLY C 2 13 ? -3.212 5.678 -22.014 1.00 14.18 50 GLY P O 1
ATOM 2434 N N . ASP C 2 14 ? -4.493 6.051 -20.177 1.00 11.36 51 ASP P N 1
ATOM 2435 C CA . ASP C 2 14 ? -3.333 6.300 -19.330 1.00 12.96 51 ASP P CA 1
ATOM 2436 C C . ASP C 2 14 ? -2.512 5.035 -19.086 1.00 14.59 51 ASP P C 1
ATOM 2437 O O . ASP C 2 14 ? -1.283 5.108 -18.962 1.00 15.75 51 ASP P O 1
ATOM 2442 N N . GLU C 2 15 ? -3.174 3.879 -19.011 1.00 13.62 52 GLU P N 1
ATOM 2443 C CA . GLU C 2 15 ? -2.438 2.611 -18.968 1.00 15.69 52 GLU P CA 1
ATOM 2444 C C . GLU C 2 15 ? -1.519 2.462 -20.176 1.00 15.50 52 GLU P C 1
ATOM 2445 O O . GLU C 2 15 ? -0.358 2.051 -20.037 1.00 17.98 52 GLU P O 1
ATOM 2451 N N . PHE C 2 16 ? -2.039 2.767 -21.363 1.00 14.43 53 PHE P N 1
ATOM 2452 C CA . PHE C 2 16 ? -1.229 2.647 -22.566 1.00 15.51 53 PHE P CA 1
ATOM 2453 C C . PHE C 2 16 ? -0.110 3.675 -22.599 1.00 16.14 53 PHE P C 1
ATOM 2454 O O . PHE C 2 16 ? 1.012 3.358 -23.011 1.00 20.92 53 PHE P O 1
ATOM 2462 N N . GLU C 2 17 ? -0.401 4.896 -22.142 1.00 16.01 54 GLU P N 1
ATOM 2463 C CA . GLU C 2 17 ? 0.611 5.944 -22.108 1.00 16.47 54 GLU P CA 1
ATOM 2464 C C . GLU C 2 17 ? 1.820 5.542 -21.244 1.00 19.17 54 GLU P C 1
ATOM 2465 O O . GLU C 2 17 ? 2.963 5.837 -21.608 1.00 24.61 54 GLU P O 1
ATOM 2471 N N . THR C 2 18 ? 1.576 4.867 -20.114 1.00 17.26 55 THR P N 1
ATOM 2472 C CA . THR C 2 18 ? 2.683 4.418 -19.258 1.00 21.30 55 THR P CA 1
ATOM 2473 C C . THR C 2 18 ? 3.508 3.348 -19.946 1.00 27.65 55 THR P C 1
ATOM 2474 O O . THR C 2 18 ? 4.739 3.395 -19.953 1.00 31.49 55 THR P O 1
ATOM 2478 N N . ARG C 2 19 ? 2.806 2.361 -20.491 1.00 33.53 56 ARG P N 1
ATOM 2479 C CA . ARG C 2 19 ? 3.433 1.154 -21.011 1.00 49.04 56 ARG P CA 1
ATOM 2480 C C . ARG C 2 19 ? 4.329 1.464 -22.200 1.00 50.92 56 ARG P C 1
ATOM 2481 O O . ARG C 2 19 ? 5.286 0.737 -22.468 1.00 57.51 56 ARG P O 1
ATOM 2489 N N . PHE C 2 20 ? 4.022 2.551 -22.903 1.00 46.29 57 PHE P N 1
ATOM 2490 C CA . PHE C 2 20 ? 4.733 2.883 -24.136 1.00 52.96 57 PHE P CA 1
ATOM 2491 C C . PHE C 2 20 ? 5.574 4.161 -24.045 1.00 60.41 57 PHE P C 1
ATOM 2492 O O . PHE C 2 20 ? 6.014 4.696 -25.068 1.00 63.01 57 PHE P O 1
ATOM 2500 N N . ARG C 2 21 ? 5.795 4.635 -22.820 1.00 60.92 58 ARG P N 1
ATOM 2501 C CA . ARG C 2 21 ? 6.622 5.815 -22.568 1.00 61.21 58 ARG P CA 1
ATOM 2502 C C . ARG C 2 21 ? 6.860 6.011 -21.071 1.00 62.50 58 ARG P C 1
ATOM 2503 O O . ARG C 2 21 ? 7.216 5.070 -20.357 1.00 62.55 58 ARG P O 1
ATOM 2505 N N . ALA D 2 1 ? 8.811 14.272 -19.090 1.00 55.26 38 ALA Q N 1
ATOM 2506 C CA . ALA D 2 1 ? 8.375 15.291 -18.141 1.00 53.30 38 ALA Q CA 1
ATOM 2507 C C . ALA D 2 1 ? 7.191 14.793 -17.316 1.00 43.81 38 ALA Q C 1
ATOM 2508 O O . ALA D 2 1 ? 7.082 15.088 -16.124 1.00 48.86 38 ALA Q O 1
ATOM 2510 N N . ALA D 2 2 ? 6.302 14.040 -17.957 1.00 34.17 39 ALA Q N 1
ATOM 2511 C CA . ALA D 2 2 ? 5.195 13.410 -17.246 1.00 35.40 39 ALA Q CA 1
ATOM 2512 C C . ALA D 2 2 ? 5.745 12.297 -16.365 1.00 28.51 39 ALA Q C 1
ATOM 2513 O O . ALA D 2 2 ? 6.659 11.582 -16.765 1.00 35.32 39 ALA Q O 1
ATOM 2515 N N . ASP D 2 3 ? 5.195 12.147 -15.164 1.00 22.42 40 ASP Q N 1
ATOM 2516 C CA . ASP D 2 3 ? 5.688 11.125 -14.247 1.00 20.63 40 ASP Q CA 1
ATOM 2517 C C . ASP D 2 3 ? 4.978 9.797 -14.505 1.00 25.88 40 ASP Q C 1
ATOM 2518 O O . ASP D 2 3 ? 3.761 9.710 -14.341 1.00 19.68 40 ASP Q O 1
ATOM 2523 N N . PRO D 2 4 ? 5.730 8.760 -14.917 1.00 22.54 41 PRO Q N 1
ATOM 2524 C CA . PRO D 2 4 ? 5.152 7.458 -15.281 1.00 21.84 41 PRO Q CA 1
ATOM 2525 C C . PRO D 2 4 ? 4.379 6.799 -14.137 1.00 17.49 41 PRO Q C 1
ATOM 2526 O O . PRO D 2 4 ? 3.322 6.218 -14.380 1.00 18.67 41 PRO Q O 1
ATOM 2530 N N . LEU D 2 5 ? 4.911 6.875 -12.919 1.00 16.49 42 LEU Q N 1
ATOM 2531 C CA . LEU D 2 5 ? 4.229 6.301 -11.761 1.00 15.23 42 LEU Q CA 1
ATOM 2532 C C . LEU D 2 5 ? 2.921 7.031 -11.484 1.00 16.45 42 LEU Q C 1
ATOM 2533 O O . LEU D 2 5 ? 1.895 6.403 -11.180 1.00 16.64 42 LEU Q O 1
ATOM 2538 N N . GLY D 2 6 ? 2.948 8.357 -11.589 1.00 18.48 43 GLY Q N 1
ATOM 2539 C CA . GLY D 2 6 ? 1.739 9.141 -11.385 1.00 15.77 43 GLY Q CA 1
ATOM 2540 C C . GLY D 2 6 ? 0.658 8.767 -12.381 1.00 14.93 43 GLY Q C 1
ATOM 2541 O O . GLY D 2 6 ? -0.526 8.681 -12.014 1.00 14.95 43 GLY Q O 1
ATOM 2542 N N . GLN D 2 7 ? 1.049 8.538 -13.636 1.00 16.18 44 GLN Q N 1
ATOM 2543 C CA . GLN D 2 7 ? 0.096 8.140 -14.677 1.00 14.86 44 GLN Q CA 1
ATOM 2544 C C . GLN D 2 7 ? -0.493 6.767 -14.399 1.00 14.34 44 GLN Q C 1
ATOM 2545 O O . GLN D 2 7 ? -1.679 6.548 -14.594 1.00 15.80 44 GLN Q O 1
ATOM 2551 N N . ALA D 2 8 ? 0.343 5.846 -13.931 1.00 13.86 45 ALA Q N 1
ATOM 2552 C CA . ALA D 2 8 ? -0.120 4.495 -13.621 1.00 14.33 45 ALA Q CA 1
ATOM 2553 C C . ALA D 2 8 ? -1.117 4.518 -12.469 1.00 12.27 45 ALA Q C 1
ATOM 2554 O O . ALA D 2 8 ? -2.158 3.847 -12.519 1.00 14.39 45 ALA Q O 1
ATOM 2556 N N . LEU D 2 9 ? -0.775 5.262 -11.413 1.00 11.89 46 LEU Q N 1
ATOM 2557 C CA . LEU D 2 9 ? -1.665 5.385 -10.264 1.00 11.46 46 LEU Q CA 1
ATOM 2558 C C . LEU D 2 9 ? -2.985 6.022 -10.695 1.00 13.95 46 LEU Q C 1
ATOM 2559 O O . LEU D 2 9 ? -4.067 5.578 -10.277 1.00 14.10 46 LEU Q O 1
ATOM 2564 N N . ARG D 2 10 ? -2.885 7.050 -11.538 1.00 12.81 47 ARG Q N 1
ATOM 2565 C CA . ARG D 2 10 ? -4.069 7.734 -12.058 1.00 12.89 47 ARG Q CA 1
ATOM 2566 C C . ARG D 2 10 ? -4.972 6.783 -12.841 1.00 14.37 47 ARG Q C 1
ATOM 2567 O O . ARG D 2 10 ? -6.197 6.804 -12.656 1.00 12.04 47 ARG Q O 1
ATOM 2575 N N . ALA D 2 11 ? -4.371 5.954 -13.697 1.00 13.90 48 ALA Q N 1
ATOM 2576 C CA . ALA D 2 11 ? -5.113 4.958 -14.476 1.00 15.27 48 ALA Q CA 1
ATOM 2577 C C . ALA D 2 11 ? -5.945 4.049 -13.582 1.00 15.81 48 ALA Q C 1
ATOM 2578 O O . ALA D 2 11 ? -7.143 3.884 -13.788 1.00 14.56 48 ALA Q O 1
ATOM 2580 N N . ILE D 2 12 ? -5.315 3.465 -12.574 1.00 15.38 49 ILE Q N 1
ATOM 2581 C CA . ILE D 2 12 ? -6.066 2.610 -11.672 1.00 16.56 49 ILE Q CA 1
ATOM 2582 C C . ILE D 2 12 ? -7.092 3.418 -10.860 1.00 14.84 49 ILE Q C 1
ATOM 2583 O O . ILE D 2 12 ? -8.201 2.949 -10.599 1.00 14.11 49 ILE Q O 1
ATOM 2588 N N . GLY D 2 13 ? -6.734 4.645 -10.493 1.00 12.75 50 GLY Q N 1
ATOM 2589 C CA . GLY D 2 13 ? -7.661 5.516 -9.796 1.00 14.00 50 GLY Q CA 1
ATOM 2590 C C . GLY D 2 13 ? -8.928 5.735 -10.608 1.00 13.44 50 GLY Q C 1
ATOM 2591 O O . GLY D 2 13 ? -10.045 5.637 -10.083 1.00 14.57 50 GLY Q O 1
ATOM 2592 N N . ASP D 2 14 ? -8.751 6.035 -11.888 1.00 13.78 51 ASP Q N 1
ATOM 2593 C CA . ASP D 2 14 ? -9.903 6.299 -12.741 1.00 12.94 51 ASP Q CA 1
ATOM 2594 C C . ASP D 2 14 ? -10.722 5.037 -12.982 1.00 19.02 51 ASP Q C 1
ATOM 2595 O O . ASP D 2 14 ? -11.945 5.108 -13.080 1.00 16.57 51 ASP Q O 1
ATOM 2600 N N . GLU D 2 15 ? -10.064 3.884 -13.067 1.00 15.85 52 GLU Q N 1
ATOM 2601 C CA . GLU D 2 15 ? -10.798 2.619 -13.102 1.00 15.32 52 GLU Q CA 1
ATOM 2602 C C . GLU D 2 15 ? -11.710 2.480 -11.881 1.00 15.23 52 GLU Q C 1
ATOM 2603 O O . GLU D 2 15 ? -12.866 2.044 -12.002 1.00 18.07 52 GLU Q O 1
ATOM 2609 N N . PHE D 2 16 ? -11.194 2.822 -10.704 1.00 16.55 53 PHE Q N 1
ATOM 2610 C CA . PHE D 2 16 ? -11.982 2.696 -9.490 1.00 16.93 53 PHE Q CA 1
ATOM 2611 C C . PHE D 2 16 ? -13.098 3.724 -9.418 1.00 22.25 53 PHE Q C 1
ATOM 2612 O O . PHE D 2 16 ? -14.195 3.420 -8.942 1.00 23.60 53 PHE Q O 1
ATOM 2620 N N . GLU D 2 17 ? -12.831 4.924 -9.929 1.00 18.43 54 GLU Q N 1
ATOM 2621 C CA . GLU D 2 17 ? -13.847 5.971 -9.991 1.00 19.48 54 GLU Q CA 1
ATOM 2622 C C . GLU D 2 17 ? -15.058 5.545 -10.825 1.00 17.70 54 GLU Q C 1
ATOM 2623 O O . GLU D 2 17 ? -16.193 5.870 -10.475 1.00 23.35 54 GLU Q O 1
ATOM 2629 N N . THR D 2 18 ? -14.826 4.801 -11.907 1.00 17.25 55 THR Q N 1
ATOM 2630 C CA . THR D 2 18 ? -15.924 4.341 -12.759 1.00 22.74 55 THR Q CA 1
ATOM 2631 C C . THR D 2 18 ? -16.749 3.290 -12.052 1.00 32.18 55 THR Q C 1
ATOM 2632 O O . THR D 2 18 ? -17.983 3.345 -12.038 1.00 29.65 55 THR Q O 1
ATOM 2636 N N . ARG D 2 19 ? -16.041 2.308 -11.502 1.00 41.49 56 ARG Q N 1
ATOM 2637 C CA . ARG D 2 19 ? -16.642 1.115 -10.919 1.00 58.61 56 ARG Q CA 1
ATOM 2638 C C . ARG D 2 19 ? -17.588 1.460 -9.779 1.00 61.91 56 ARG Q C 1
ATOM 2639 O O . ARG D 2 19 ? -18.629 0.823 -9.611 1.00 66.59 56 ARG Q O 1
ATOM 2647 N N . PHE D 2 20 ? -17.227 2.477 -9.003 1.00 60.34 57 PHE Q N 1
ATOM 2648 C CA . PHE D 2 20 ? -18.006 2.841 -7.824 1.00 63.73 57 PHE Q CA 1
ATOM 2649 C C . PHE D 2 20 ? -18.829 4.119 -8.019 1.00 69.24 57 PHE Q C 1
ATOM 2650 O O . PHE D 2 20 ? -19.275 4.731 -7.043 1.00 71.80 57 PHE Q O 1
ATOM 2658 N N . ARG D 2 21 ? -19.001 4.500 -9.289 1.00 70.32 58 ARG Q N 1
ATOM 2659 C CA . ARG D 2 21 ? -19.979 5.499 -9.750 1.00 69.50 58 ARG Q CA 1
ATOM 2660 C C . ARG D 2 21 ? -19.818 5.759 -11.246 1.00 66.37 58 ARG Q C 1
ATOM 2661 O O . ARG D 2 21 ? -20.640 5.339 -12.059 1.00 64.22 58 ARG Q O 1
#

Secondary structure (DSSP, 8-state):
---HHHHHHHHHHHHHHHTTS--SSSTTSSS-SSHHHHHHHHHHHHHHHHHHHHS--SGGG----TTTHHHHHHHHHHHHTTT---HHHHHHHHHHHHHHHHHHHHTT-THHHHHHHHHHHHHIIIIIHHHHHHTT-HHHHHHHH-/--HHHHHHHHHHHHHHHTTS--SSSTTSSS-SSHHHHHHHHHHHHHHHHHHHHS--GGGS----TTTHHHHHHHHHHHHTTT---HHHHHHHHHHHHHHHHHHHHTT-THHHHHHHHHHHHHIIIIIHHHHHHTT-HHHHHHHH-/---HHHHHHHHHHHHHHHHT-/---HHHHHHHHHHHHHHHHT-

Nearest PDB structures (foldseek):
  4cim-assembly1_B  TM=1.007E+00  e=3.917E-21  Homo sapiens
  4k5b-assembly1_D  TM=9.559E-01  e=9.126E-18  Bos taurus
  4k5a-assembly1_A  TM=9.421E-01  e=7.130E-18  Bos taurus
  7xgg-assembly2_E  TM=9.203E-01  e=5.109E-12  Homo sapiens
  8iqk-assembly4_G  TM=9.164E-01  e=9.241E-12  Homo sapiens

Sequence (333 aa):
APDTRALVADFVGYKLRQQKGYVSSGAGPGEEGPAADPLGQALRAIIGDEFETTRFRRRRTFSDLAAQLHVTPGSAQQRFTQVSDELFQGGPNWGRLVAFFVFGAALCAESVNKEMEPLVGQVQEWMVEYLETRRLADWIHSSSGGWAEFTALYGPDTRALVADFVGYKLRQKGYVSGAGPGEGPAADPLGQALRAIIGDEFETRRFRRRTFSDLAAQLHVTPGSAQQRFTQVSDELFQQGGPNWGRLVAFFVFGAALCAESVNKEMEPLVGQVQEWMVEYLETRLADWIHSSGGWAEFTALYGAADPLGQALRAIGDEFETRFRAADPLGQALRAIGDEFETRFR

B-factor: mean 26.49, std 14.0, range [9.06, 84.57]

InterPro domains:
  IPR002475 Bcl2-like [PS50062] (46-146)
  IPR003093 Apoptosis regulator, Bcl-2 protein, BH4 [PF02180] (7-31)
  IPR003093 Apoptosis regulator, Bcl-2 protein, BH4 [PS50063] (10-27)
  IPR003093 Apoptosis regulator, Bcl-2 protein, BH4 [SM00265] (6-32)
  IPR013280 Apoptosis regulator, Bcl-W [PR01865] (1-17)
  IPR013280 Apoptosis regulator, Bcl-W [PR01865] (23-33)
  IPR013280 Apoptosis regulator, Bcl-W [PR01865] (35-49)
  IPR013280 Apoptosis regulator, Bcl-W [PR01865] (70-80)
  IPR013280 Apoptosis regulator, Bcl-W [PR01865] (130-145)
  IPR020717 Apoptosis regulator, Bcl-2, BH1 motif, conserved site [PS01080] (85-104)
  IPR020726 Apoptosis regulator, Bcl-2, BH2 motif, conserved site [PS01258] (137-148)
  IPR020731 Apoptosis regulator, Bcl-2, BH4 motif, conserved site [PS01260] (9-29)
  IPR026298 Bcl-2 family [PR01862] (79-91)
  IPR026298 Bcl-2 family [PR01862] (92-120)
  IPR026298 Bcl-2 family [PR01862] (121-145)
  IPR026298 Bcl-2 family [PTHR11256] (6-159)
  IPR026298 Bcl-2 family [cd06845] (9-147)
  IPR036834 Bcl-2-like superfamily [G3DSA:1.10.437.10] (1-183)
  IPR036834 Bcl-2-like superfamily [SSF56854] (1-181)
  IPR046371 Bcl-2, Bcl-2 homology region 1-3 [PF00452] (46-144)

GO terms:
  GO:0043066 negative regulation of apoptotic process (P, TAS)
  GO:0007283 spermatogenesis (P, TAS)
  GO:0005739 mitochondrion (C, HTP)
  GO:0042802 identical protein binding (F, IPI)
  GO:0005515 protein binding (F, IPI)
  GO:0042981 regulation of apoptotic process (P, IDA)
  GO: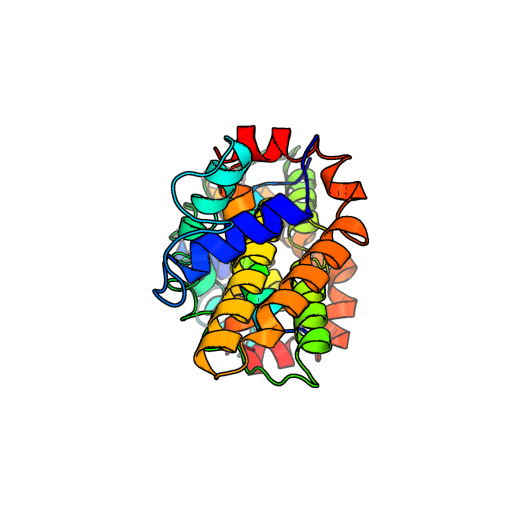0097136 Bcl-2 family protein complex (C, IMP)
  GO:0097718 disordered domain specific binding (F, IPI)
  GO:0043066 negative regulation of apoptotic process (P, IMP)

Solvent-accessible surface area: 14479 Å² total; per-residue (Å²): 151,72,90,27,123,52,11,1,21,24,0,0,6,47,4,10,43,88,77,61,80,51,104,32,105,38,87,7,87,41,124,18,107,74,98,26,4,99,2,1,14,46,5,0,37,84,0,15,85,45,1,85,206,24,55,60,50,3,19,76,62,13,155,18,70,93,80,36,2,90,111,89,2,47,74,2,0,55,32,0,18,94,30,26,34,13,11,0,4,0,0,0,0,0,2,3,0,2,7,8,0,2,19,0,32,73,110,164,37,108,99,5,12,46,89,0,37,66,25,0,1,82,12,4,95,112,125,3,41,124,64,15,152,94,32,47,17,11,78,79,0,29,81,66,16,80,125,91,27,122,57,11,1,19,23,0,0,6,45,4,10,44,91,68,66,84,53,109,29,104,38,86,7,89,40,127,18,107,72,96,24,4,99,3,2,14,44,4,0,38,88,0,8,73,56,0,92,188,30,54,61,53,0,13,75,61,10,155,17,68,90,80,40,2,92,106,87,3,34,73,2,0,68,31,0,19,96,27,26,32,13,10,0,4,0,1,0,0,0,1,3,0,1,0,8,0,1,13,0,33,71,114,162,35,107,98,4,13,48,84,0,37,68,26,0,3,76,7,5,96,93,126,2,39,119,65,16,155,95,35,49,16,13,78,78,0,30,82,66,16,77,158,51,16,72,20,0,10,6,0,7,0,0,0,0,0,1,20,18,132,58,80,161,54,15,76,17,0,10,6,0,7,0,0,0,0,0,0,23,18,126,54,82

Radius of gyration: 21.91 Å; Cα contacts (8 Å, |Δi|>4): 450; chains: 4; bounding box: 47×30×71 Å

Foldseek 3Di:
DDDLLLLLQQQLLLLCVVVPNDDDDDRVYDAHPDLLSNLLNVVLVVVQVVCCVVPRHLLVVDDDDPVCVLVVLVVVLCVLQVVHDDLVSVSVNSNNLSSNCNNCSVVVNNVVNVVSSVSSSCCCVPPPVVVQVVVVHSVVVSVVRD/DPLLLLLQQQLLLLCVVVPNDDDDDRVYDDDPDLLSNLLNVVLVVVQVVVCVVPRRQLVVDDDDPVCHLVVLVVVLCVLQVVHDDLVSVSVNSNNLSSNCNNCVVVVNNVVNVVSSVSSSVCCVPPPVVVQVVVVHSVVVSVVRD/DDDPVVVVVVVVVVVVVVVPD/DDDPVVVVVVVVVVVVVVVVD

Organism: Homo sapiens (NCBI:txid9606)